Protein AF-A0A928KCN1-F1 (afdb_monomer_lite)

pLDDT: mean 83.0, std 19.07, range [33.69, 97.44]

Secondary structure (DSSP, 8-state):
---SSSSHHHHHHTSS-S------------PPTTEEEEETTEEEEHHHHHHHHHHHHHTT----HHHHHHHHHHHHHHHHHHTTSTTPPPTTHHHHHHHHHHHHHHHTHHHHHHHHHHHT--HHHHHHHHHHHHHHHHHHHHHHHHHHHHHHHHH--PPPHHHHHHHHHHHHHHHHHTSPEEES-HHHHHHHHHHS--TT-------

Radius of gyration: 24.04 Å; chains: 1; bounding box: 65×76×53 Å

Structure (mmCIF, N/CA/C/O backbone):
data_AF-A0A928KCN1-F1
#
_entry.id   AF-A0A928KCN1-F1
#
loop_
_atom_site.group_PDB
_atom_site.id
_atom_site.type_symbol
_atom_site.label_atom_id
_atom_site.label_alt_id
_atom_site.label_comp_id
_atom_site.label_asym_id
_atom_site.label_entity_id
_atom_site.label_seq_id
_atom_site.pdbx_PDB_ins_code
_atom_site.Cartn_x
_atom_site.Cartn_y
_atom_site.Cartn_z
_atom_site.occupancy
_atom_site.B_iso_or_equiv
_atom_site.auth_seq_id
_atom_site.auth_comp_id
_atom_site.auth_asym_id
_atom_site.auth_atom_id
_atom_site.pdbx_PDB_model_num
ATOM 1 N N . MET A 1 1 ? -27.488 -56.535 38.077 1.00 47.25 1 MET A N 1
ATOM 2 C CA . MET A 1 1 ? -27.675 -56.385 36.612 1.00 47.25 1 MET A CA 1
ATOM 3 C C . MET A 1 1 ? -27.413 -54.936 36.174 1.00 47.25 1 MET A C 1
ATOM 5 O O . MET A 1 1 ? -28.320 -54.250 35.734 1.00 47.25 1 MET A O 1
ATOM 9 N N . LYS A 1 2 ? -26.170 -54.446 36.318 1.00 46.31 2 LYS A N 1
ATOM 10 C CA . LYS A 1 2 ? -25.768 -53.040 36.074 1.00 46.31 2 LYS A CA 1
ATOM 11 C C . LYS A 1 2 ? -24.550 -52.944 35.131 1.00 46.31 2 LYS A C 1
ATOM 13 O O . LYS A 1 2 ? -23.561 -52.307 35.461 1.00 46.31 2 LYS A O 1
ATOM 18 N N . LYS A 1 3 ? -24.566 -53.653 33.994 1.00 48.94 3 LYS A N 1
ATOM 19 C CA . LYS A 1 3 ? -23.435 -53.677 33.033 1.00 48.94 3 LYS A CA 1
ATOM 20 C C . LYS A 1 3 ? -23.862 -53.711 31.555 1.00 48.94 3 LYS A C 1
ATOM 22 O O . LYS A 1 3 ? -23.199 -54.341 30.744 1.00 48.94 3 LYS A O 1
ATOM 27 N N . ARG A 1 4 ? -24.983 -53.080 31.183 1.00 50.06 4 ARG A N 1
ATOM 28 C CA . ARG A 1 4 ? -25.442 -53.063 29.774 1.00 50.06 4 ARG A CA 1
ATOM 29 C C . ARG A 1 4 ? -25.838 -51.694 29.208 1.00 50.06 4 ARG A C 1
ATOM 31 O O . ARG A 1 4 ? -26.340 -51.644 28.099 1.00 50.06 4 ARG A O 1
ATOM 38 N N . ILE A 1 5 ? -25.576 -50.595 29.920 1.00 50.94 5 ILE A N 1
ATOM 39 C CA . ILE A 1 5 ? -25.927 -49.235 29.447 1.00 50.94 5 ILE A CA 1
ATOM 40 C C . ILE A 1 5 ? -24.684 -48.430 29.005 1.00 50.94 5 ILE A C 1
ATOM 42 O O . ILE A 1 5 ? -24.805 -47.421 28.326 1.00 50.94 5 ILE A O 1
ATOM 46 N N . ALA A 1 6 ? -23.468 -48.905 29.287 1.00 50.94 6 ALA A N 1
ATOM 47 C CA . ALA A 1 6 ? -22.240 -48.161 28.983 1.00 50.94 6 ALA A CA 1
ATOM 48 C C . ALA A 1 6 ? -21.687 -48.357 27.554 1.00 50.94 6 ALA A C 1
ATOM 50 O O . ALA A 1 6 ? -20.680 -47.744 27.219 1.00 50.94 6 ALA A O 1
ATOM 51 N N . LEU A 1 7 ? -22.305 -49.198 26.713 1.00 46.75 7 LEU A N 1
ATOM 52 C CA . LEU A 1 7 ? -21.775 -49.501 25.372 1.00 46.75 7 LEU A CA 1
ATOM 53 C C . LEU A 1 7 ? -22.474 -48.731 24.237 1.00 46.75 7 LEU A C 1
ATOM 55 O O . LEU A 1 7 ? -21.911 -48.599 23.157 1.00 46.75 7 LEU A O 1
ATOM 59 N N . SER A 1 8 ? -23.664 -48.178 24.478 1.00 47.22 8 SER A N 1
ATOM 60 C CA . SER A 1 8 ? -24.450 -47.462 23.459 1.00 47.22 8 SER A CA 1
ATOM 61 C C . SER A 1 8 ? -24.170 -45.954 23.414 1.00 47.22 8 SER A C 1
ATOM 63 O O . SER A 1 8 ? -24.464 -45.313 22.413 1.00 47.22 8 SER A O 1
ATOM 65 N N . ALA A 1 9 ? -23.570 -45.385 24.466 1.00 48.94 9 ALA A N 1
ATOM 66 C CA . ALA A 1 9 ? -23.171 -43.974 24.503 1.00 48.94 9 ALA A CA 1
ATOM 67 C C . ALA A 1 9 ? -21.793 -43.724 23.859 1.00 48.94 9 ALA A C 1
ATOM 69 O O . ALA A 1 9 ? -21.523 -42.624 23.387 1.00 48.94 9 ALA A O 1
ATOM 70 N N . LEU A 1 10 ? -20.936 -44.751 23.788 1.00 45.78 10 LEU A N 1
ATOM 71 C CA . LEU A 1 10 ? -19.594 -44.630 23.211 1.00 45.78 10 LEU A CA 1
ATOM 72 C C . LEU A 1 10 ? -19.599 -44.707 21.673 1.00 45.78 10 LEU A C 1
ATOM 74 O O . LEU A 1 10 ? -18.716 -44.149 21.032 1.00 45.78 10 LEU A O 1
ATOM 78 N N . LEU A 1 11 ? -20.615 -45.343 21.072 1.00 46.12 11 LEU A N 1
ATOM 79 C CA . LEU A 1 11 ? -20.764 -45.400 19.612 1.00 46.12 11 LEU A CA 1
ATOM 80 C C . LEU A 1 11 ? -21.405 -44.136 19.017 1.00 46.12 11 LEU A C 1
ATOM 82 O O . LEU A 1 11 ? -21.164 -43.832 17.853 1.00 46.12 11 LEU A O 1
ATOM 86 N N . LEU A 1 12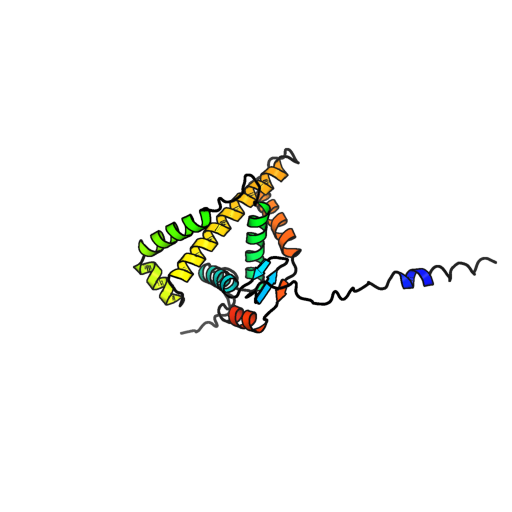 ? -22.182 -43.379 19.802 1.00 45.38 12 LEU A N 1
ATOM 87 C CA . LEU A 1 12 ? -22.781 -42.121 19.337 1.00 45.38 12 LEU A CA 1
ATOM 88 C C . LEU A 1 12 ? -21.759 -40.969 19.307 1.00 45.38 12 LEU A C 1
ATOM 90 O O . LEU A 1 12 ? -21.862 -40.074 18.477 1.00 45.38 12 LEU A O 1
ATOM 94 N N . LEU A 1 13 ? -20.739 -41.021 20.169 1.00 46.16 13 LEU A N 1
ATOM 95 C CA . LEU A 1 13 ? -19.642 -40.044 20.202 1.00 46.16 13 LEU A CA 1
ATOM 96 C C . LEU A 1 13 ? -18.612 -40.243 19.079 1.00 46.16 13 LEU A C 1
ATOM 98 O O . LEU A 1 13 ? -17.940 -39.290 18.700 1.00 46.16 13 LEU A O 1
ATOM 102 N N . LEU A 1 14 ? -18.533 -41.440 18.490 1.00 45.44 14 LEU A N 1
ATOM 103 C CA . LEU A 1 14 ? -17.679 -41.720 17.326 1.00 45.44 14 LEU A CA 1
ATOM 104 C C . LEU A 1 14 ? -18.292 -41.270 15.987 1.00 45.44 14 LEU A C 1
ATOM 106 O O . LEU A 1 14 ? -17.585 -41.226 14.987 1.00 45.44 14 LEU A O 1
ATOM 110 N N . LEU A 1 15 ? -19.573 -40.884 15.971 1.00 46.81 15 LEU A N 1
ATOM 111 C CA . LEU A 1 15 ? -20.265 -40.327 14.798 1.00 46.81 15 LEU A CA 1
ATOM 112 C C . LEU A 1 15 ? -20.356 -38.790 14.804 1.00 46.81 15 LEU A C 1
ATOM 114 O O . LEU A 1 15 ? -20.753 -38.209 13.802 1.00 46.81 15 LEU A O 1
ATOM 118 N N . ILE A 1 16 ? -19.952 -38.133 15.898 1.00 49.91 16 ILE A N 1
ATOM 119 C CA . ILE A 1 16 ? -19.898 -36.659 16.027 1.00 49.91 16 ILE A CA 1
ATOM 120 C C . ILE A 1 16 ? -18.438 -36.151 15.962 1.00 49.91 16 ILE A C 1
ATOM 122 O O . ILE A 1 16 ? -18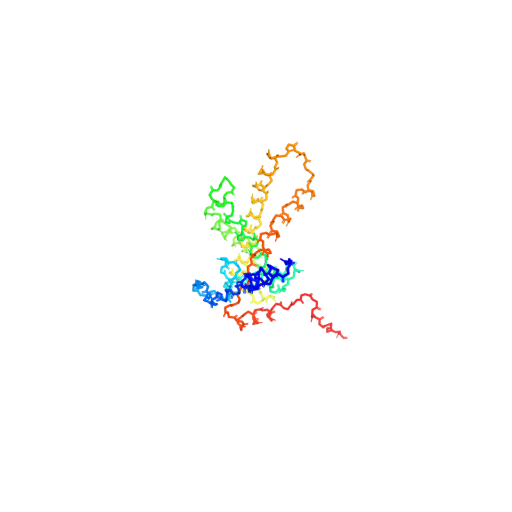.182 -34.953 15.919 1.00 49.91 16 ILE A O 1
ATOM 126 N N . GLY A 1 17 ? -17.467 -37.070 15.915 1.00 42.38 17 GLY A N 1
ATOM 127 C CA . GLY A 1 17 ? -16.029 -36.790 15.916 1.00 42.38 17 GLY A CA 1
ATOM 128 C C . GLY A 1 17 ? -15.311 -37.045 14.591 1.00 42.38 17 GLY A C 1
ATOM 129 O O . GLY A 1 17 ? -14.088 -37.160 14.600 1.00 42.38 17 GLY A O 1
ATOM 130 N N . LEU A 1 18 ? -16.022 -37.148 13.462 1.00 41.72 18 LEU A N 1
ATOM 131 C CA . LEU A 1 18 ? -15.376 -36.832 12.191 1.00 41.72 18 LEU A CA 1
ATOM 132 C C . LEU A 1 18 ? -15.334 -35.305 12.131 1.00 41.72 18 LEU A C 1
ATOM 134 O O . LEU A 1 18 ? -16.411 -34.703 12.101 1.00 41.72 18 LEU A O 1
ATOM 138 N N . PRO A 1 19 ? -14.157 -34.650 12.107 1.00 48.06 19 PRO A N 1
ATOM 139 C CA . PRO A 1 19 ? -14.124 -33.315 11.561 1.00 48.06 19 PRO A CA 1
ATOM 140 C C . PRO A 1 19 ? -14.710 -33.475 10.167 1.00 48.06 19 PRO A C 1
ATOM 142 O O . PRO A 1 19 ? -14.173 -34.191 9.317 1.00 48.06 19 PRO A O 1
ATOM 145 N N . LEU A 1 20 ? -15.874 -32.870 9.981 1.00 40.84 20 LEU A N 1
ATOM 146 C CA . LEU A 1 20 ? -16.353 -32.453 8.692 1.00 40.84 20 LEU A CA 1
ATOM 147 C C . LEU A 1 20 ? -15.260 -31.503 8.186 1.00 40.84 20 LEU A C 1
ATOM 149 O O . LEU A 1 20 ? -15.343 -30.288 8.327 1.00 40.84 20 LEU A O 1
ATOM 153 N N . VAL A 1 21 ? -14.173 -32.084 7.675 1.00 44.34 21 VAL A N 1
ATOM 154 C CA . VAL A 1 21 ? -13.322 -31.482 6.669 1.00 44.34 21 VAL A CA 1
ATOM 155 C C . VAL A 1 21 ? -14.279 -31.365 5.502 1.00 44.34 21 VAL A C 1
ATOM 157 O O . VAL A 1 21 ? -14.373 -32.244 4.646 1.00 44.34 21 VAL A O 1
ATOM 160 N N . ILE A 1 22 ? -15.108 -30.321 5.559 1.00 44.50 22 ILE A N 1
ATOM 161 C CA . ILE A 1 22 ? -15.692 -29.745 4.374 1.00 44.50 22 ILE A CA 1
ATOM 162 C C . ILE A 1 22 ? -14.448 -29.359 3.594 1.00 44.50 22 ILE A C 1
ATOM 164 O O . ILE A 1 22 ? -13.797 -28.355 3.865 1.00 44.50 22 ILE A O 1
ATOM 168 N N . TYR A 1 23 ? -14.054 -30.259 2.704 1.00 40.47 23 TYR A N 1
ATOM 169 C CA . TYR A 1 23 ? -13.244 -29.940 1.558 1.00 40.47 23 TYR A CA 1
ATOM 170 C C . TYR A 1 23 ? -14.142 -28.994 0.764 1.00 40.47 23 TYR A C 1
ATOM 172 O O . TYR A 1 23 ? -14.920 -29.426 -0.085 1.00 40.47 23 TYR A O 1
ATOM 180 N N . ILE A 1 24 ? -14.175 -27.724 1.185 1.00 41.31 24 ILE A N 1
ATOM 181 C CA . ILE A 1 24 ? -14.750 -26.656 0.390 1.00 41.31 24 ILE A CA 1
ATOM 182 C C . ILE A 1 24 ? -13.909 -26.734 -0.869 1.00 41.31 24 ILE A C 1
ATOM 184 O O . ILE A 1 24 ? -12.686 -26.584 -0.824 1.00 41.31 24 ILE A O 1
ATOM 188 N N . SER A 1 25 ? -14.571 -27.172 -1.936 1.00 34.41 25 SER A N 1
ATOM 189 C CA . SER A 1 25 ? -14.070 -27.124 -3.296 1.00 34.41 25 SER A CA 1
ATOM 190 C C . SER A 1 25 ? -13.252 -25.845 -3.430 1.00 34.41 25 SER A C 1
ATOM 192 O O . SER A 1 25 ? -13.758 -24.771 -3.108 1.00 34.41 25 SER A O 1
ATOM 194 N N . ARG A 1 26 ? -11.974 -25.980 -3.802 1.00 41.81 26 ARG A N 1
ATOM 195 C CA . ARG A 1 26 ? -11.071 -24.875 -4.154 1.00 41.81 26 ARG A CA 1
ATOM 196 C C . ARG A 1 26 ? -11.557 -24.220 -5.450 1.00 41.81 26 ARG A C 1
ATOM 198 O O . ARG A 1 26 ? -10.822 -24.142 -6.428 1.00 41.81 26 ARG A O 1
ATOM 205 N N . ASP A 1 27 ? -12.810 -23.806 -5.475 1.00 43.16 27 ASP A N 1
ATOM 206 C CA . ASP A 1 27 ? -13.269 -22.821 -6.421 1.00 43.16 27 ASP A CA 1
ATOM 207 C C . ASP A 1 27 ? -12.672 -21.531 -5.880 1.00 43.16 27 ASP A C 1
ATOM 209 O O . ASP A 1 27 ? -13.123 -20.996 -4.865 1.00 43.16 27 ASP A O 1
ATOM 213 N N . ALA A 1 28 ? -11.538 -21.135 -6.466 1.00 47.72 28 ALA A N 1
ATOM 214 C CA . ALA A 1 28 ? -10.978 -19.819 -6.229 1.00 47.72 28 ALA A CA 1
ATOM 215 C C . ALA A 1 28 ? -12.151 -18.830 -6.333 1.00 47.72 28 ALA A C 1
ATOM 217 O O . ALA A 1 28 ? -12.894 -18.921 -7.317 1.00 47.72 28 ALA A O 1
ATOM 218 N N . PRO A 1 29 ? -12.384 -17.971 -5.321 1.00 54.91 29 PRO A N 1
ATOM 219 C CA . PRO A 1 29 ? -13.407 -16.935 -5.440 1.00 54.91 29 PRO A CA 1
ATOM 220 C C . PRO A 1 29 ? -13.189 -16.251 -6.784 1.00 54.91 29 PRO A C 1
ATOM 222 O O . PRO A 1 29 ? -12.025 -15.999 -7.088 1.00 54.91 29 PRO A O 1
ATOM 225 N N . ASP A 1 30 ? -14.256 -16.061 -7.579 1.00 66.94 30 ASP A N 1
ATOM 226 C CA . ASP A 1 30 ? -14.214 -15.522 -8.948 1.00 66.94 30 ASP A CA 1
ATOM 227 C C . ASP A 1 30 ? -13.167 -14.409 -9.037 1.00 66.94 30 ASP A C 1
ATOM 229 O O . ASP A 1 30 ? -13.418 -13.260 -8.660 1.00 66.94 30 ASP A O 1
ATOM 233 N N . ALA A 1 31 ? -11.951 -14.791 -9.432 1.00 70.25 31 ALA A N 1
ATOM 234 C CA . ALA A 1 31 ? -10.815 -13.922 -9.230 1.00 70.25 31 ALA A CA 1
ATOM 235 C C . ALA A 1 31 ? -10.978 -12.767 -10.213 1.00 70.25 31 ALA A C 1
ATOM 237 O O . ALA A 1 31 ? -11.222 -13.023 -11.399 1.00 70.25 31 ALA A O 1
ATOM 238 N N . PRO A 1 32 ? -10.873 -11.507 -9.758 1.00 81.56 32 PRO A N 1
ATOM 239 C CA . PRO A 1 32 ? -10.959 -10.372 -10.658 1.00 81.56 32 PRO A CA 1
ATOM 240 C C . PRO A 1 32 ? -9.966 -10.537 -11.807 1.00 81.56 32 PRO A C 1
ATOM 242 O O . PRO A 1 32 ? -8.853 -11.031 -11.613 1.00 81.56 32 PRO A O 1
ATOM 245 N N . GLU A 1 33 ? -10.370 -10.136 -13.010 1.00 84.06 33 GLU A N 1
ATOM 246 C CA . GLU A 1 33 ? -9.529 -10.250 -14.200 1.00 84.06 33 GLU A CA 1
ATOM 247 C C . GLU A 1 33 ? -8.143 -9.624 -13.951 1.00 84.06 33 GLU A C 1
ATOM 249 O O . GLU A 1 33 ? -8.034 -8.485 -13.495 1.00 84.06 33 GLU A O 1
ATOM 254 N N . GLY A 1 34 ? -7.080 -10.389 -14.220 1.00 88.00 34 GLY A N 1
ATOM 255 C CA . GLY A 1 34 ? -5.691 -9.962 -14.009 1.00 88.00 34 GLY A CA 1
ATOM 256 C C . GLY A 1 34 ? -5.135 -10.157 -12.590 1.00 88.00 34 GLY A C 1
ATOM 257 O O . GLY A 1 34 ? -3.978 -9.807 -12.348 1.00 88.00 34 GLY A O 1
ATOM 258 N N . ALA A 1 35 ? -5.906 -10.716 -11.651 1.00 93.81 35 ALA A N 1
ATOM 259 C CA . ALA A 1 35 ? -5.382 -11.125 -10.349 1.00 93.81 35 ALA A CA 1
ATOM 260 C C . ALA A 1 35 ? -4.501 -12.382 -10.480 1.00 93.81 35 ALA A C 1
ATOM 262 O O . ALA A 1 35 ? -4.920 -13.396 -11.034 1.00 93.81 35 ALA A O 1
ATOM 263 N N . ILE A 1 36 ? -3.290 -12.319 -9.925 1.00 95.75 36 ILE A N 1
ATOM 264 C CA . ILE A 1 36 ? -2.345 -13.447 -9.845 1.00 95.75 36 ILE A CA 1
ATOM 265 C C . ILE A 1 36 ? -2.308 -14.076 -8.444 1.00 95.75 36 ILE A C 1
ATOM 267 O O . ILE A 1 36 ? -1.784 -15.175 -8.259 1.00 95.75 36 ILE A O 1
ATOM 271 N N . ALA A 1 37 ? -2.894 -13.405 -7.451 1.00 96.25 37 ALA A N 1
ATOM 272 C CA . ALA A 1 37 ? -3.171 -13.945 -6.126 1.00 96.25 37 ALA A CA 1
ATOM 273 C C . ALA A 1 37 ? -4.323 -13.186 -5.446 1.00 96.25 37 ALA A C 1
ATOM 275 O O . ALA A 1 37 ? -4.733 -12.117 -5.897 1.00 96.25 37 ALA A O 1
ATOM 276 N N . MET A 1 38 ? -4.794 -13.718 -4.322 1.00 96.31 38 MET A N 1
ATOM 277 C CA . MET A 1 38 ? -5.730 -13.070 -3.401 1.00 96.31 38 MET A CA 1
ATOM 278 C C . MET A 1 38 ? -5.166 -13.108 -1.978 1.00 96.31 38 MET A C 1
ATOM 280 O O . MET A 1 38 ? -4.486 -14.066 -1.601 1.00 96.31 38 MET A O 1
ATOM 284 N N . ILE A 1 39 ? -5.476 -12.098 -1.166 1.00 96.25 39 ILE A N 1
ATOM 285 C CA . ILE A 1 39 ? -5.369 -12.177 0.296 1.00 96.25 39 ILE A CA 1
ATOM 286 C C . ILE A 1 39 ? -6.700 -11.761 0.925 1.00 96.25 39 ILE A C 1
ATOM 288 O O . ILE A 1 39 ? -7.070 -10.590 0.892 1.00 96.25 39 ILE A O 1
ATOM 292 N N . GLY A 1 40 ? -7.439 -12.732 1.469 1.00 94.31 40 GLY A N 1
ATOM 293 C CA . GLY A 1 40 ? -8.859 -12.547 1.769 1.00 94.31 40 GLY A CA 1
ATOM 294 C C . GLY A 1 40 ? -9.622 -12.136 0.508 1.00 94.31 40 GLY A C 1
ATOM 295 O O . GLY A 1 40 ? -9.485 -12.776 -0.533 1.00 94.31 40 GLY A O 1
ATOM 296 N N . ASP A 1 41 ? -10.348 -11.023 0.590 1.00 93.44 41 ASP A N 1
ATOM 297 C CA . ASP A 1 41 ? -11.111 -10.457 -0.529 1.00 93.44 41 ASP A CA 1
ATOM 298 C C . ASP A 1 41 ? -10.293 -9.480 -1.396 1.00 93.44 41 ASP A C 1
ATOM 300 O O . ASP A 1 41 ? -10.818 -8.897 -2.346 1.00 93.44 41 ASP A O 1
ATOM 304 N N . TYR A 1 42 ? -9.000 -9.291 -1.105 1.00 95.19 42 TYR A N 1
ATOM 305 C CA . TYR A 1 42 ? -8.171 -8.309 -1.802 1.00 95.19 42 TYR A CA 1
ATOM 306 C C . TYR A 1 42 ? -7.382 -8.932 -2.966 1.00 95.19 42 TYR A C 1
ATOM 308 O O . TYR A 1 42 ? -6.474 -9.740 -2.723 1.00 95.19 42 TYR A O 1
ATOM 316 N N . PRO 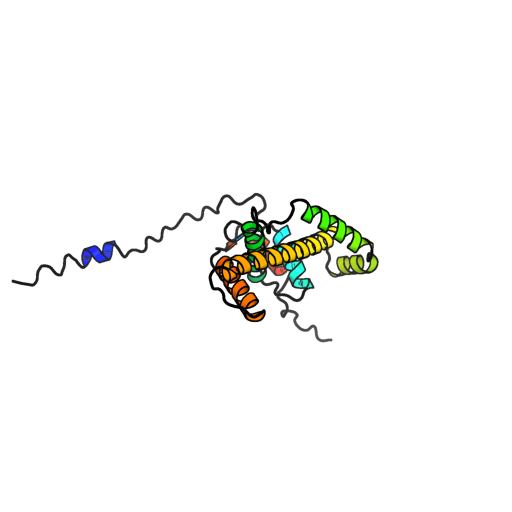A 1 43 ? -7.671 -8.546 -4.225 1.00 95.06 43 PRO A N 1
ATOM 317 C CA . PRO A 1 43 ? -6.956 -9.049 -5.389 1.00 95.06 43 PRO A CA 1
ATOM 318 C C . PRO A 1 43 ? -5.568 -8.433 -5.530 1.00 95.06 43 PRO A C 1
ATOM 320 O O . PRO A 1 43 ? -5.369 -7.225 -5.405 1.00 95.06 43 PRO A O 1
ATOM 323 N N . LEU A 1 44 ? -4.602 -9.279 -5.869 1.00 95.62 44 LEU A N 1
ATOM 324 C CA . LEU A 1 44 ? -3.216 -8.907 -6.111 1.00 95.62 44 LEU A CA 1
ATOM 325 C C . LEU A 1 44 ? -2.905 -9.098 -7.593 1.00 95.62 44 LEU A C 1
ATOM 327 O O . LEU A 1 44 ? -2.832 -10.226 -8.080 1.00 95.62 44 LEU A O 1
ATOM 331 N N . THR A 1 45 ? -2.711 -7.992 -8.305 1.00 95.00 45 THR A N 1
ATOM 332 C CA . THR A 1 45 ? -2.211 -8.003 -9.686 1.00 95.00 45 THR A CA 1
ATOM 333 C C . THR A 1 45 ? -0.685 -8.017 -9.710 1.00 95.00 45 THR A C 1
ATOM 335 O O . THR A 1 45 ? -0.035 -7.654 -8.722 1.00 95.00 45 THR A O 1
ATOM 338 N N . GLU A 1 46 ? -0.106 -8.383 -10.855 1.00 93.25 46 GLU A N 1
ATOM 339 C CA . GLU A 1 46 ? 1.342 -8.293 -11.074 1.00 93.25 46 GLU A CA 1
ATOM 340 C C . GLU A 1 46 ? 1.858 -6.866 -10.833 1.00 93.25 46 GLU A C 1
ATOM 342 O O . GLU A 1 46 ? 2.801 -6.676 -10.070 1.00 93.25 46 GLU A O 1
ATOM 347 N N . GLU A 1 47 ? 1.174 -5.855 -11.384 1.00 90.62 47 GLU A N 1
ATOM 348 C CA . GLU A 1 47 ? 1.510 -4.435 -11.196 1.00 90.62 47 GLU A CA 1
ATOM 349 C C . GLU A 1 47 ? 1.512 -4.037 -9.713 1.00 90.62 47 GLU A C 1
ATOM 351 O O . GLU A 1 47 ? 2.453 -3.405 -9.234 1.00 90.62 47 GLU A O 1
ATOM 356 N N . THR A 1 48 ? 0.489 -4.457 -8.961 1.00 92.12 48 THR A N 1
ATOM 357 C CA . THR A 1 48 ? 0.372 -4.135 -7.532 1.00 92.12 48 THR A CA 1
ATOM 358 C C . THR A 1 48 ? 1.517 -4.753 -6.739 1.00 92.12 48 THR A C 1
ATOM 360 O O . THR A 1 48 ? 2.155 -4.076 -5.934 1.00 92.12 48 THR A O 1
ATOM 363 N N . LEU A 1 49 ? 1.802 -6.039 -6.949 1.00 93.62 49 LEU A N 1
ATOM 364 C CA . LEU A 1 49 ? 2.887 -6.711 -6.238 1.00 93.62 49 LEU A CA 1
ATOM 365 C C . LEU A 1 49 ? 4.251 -6.137 -6.622 1.00 93.62 49 LEU A C 1
ATOM 367 O O . LEU A 1 49 ? 5.081 -5.926 -5.737 1.00 93.62 49 LEU A O 1
ATOM 371 N N . ASN A 1 50 ? 4.454 -5.821 -7.899 1.00 91.38 50 ASN A N 1
ATOM 372 C CA . ASN A 1 50 ? 5.666 -5.186 -8.394 1.00 91.38 50 ASN A CA 1
ATOM 373 C C . ASN A 1 50 ? 5.908 -3.820 -7.733 1.00 91.38 50 ASN A C 1
ATOM 375 O O . ASN A 1 50 ? 6.994 -3.579 -7.213 1.00 91.38 50 ASN A O 1
ATOM 379 N N . ASP A 1 51 ? 4.890 -2.958 -7.654 1.00 90.62 51 ASP A N 1
ATOM 380 C CA . ASP A 1 51 ? 4.997 -1.644 -7.006 1.00 90.62 51 ASP A CA 1
ATOM 381 C C . ASP A 1 51 ? 5.402 -1.760 -5.527 1.00 90.62 51 ASP A C 1
ATOM 383 O O . ASP A 1 51 ? 6.243 -1.001 -5.025 1.00 90.62 51 ASP A O 1
ATOM 387 N N . TYR A 1 52 ? 4.824 -2.724 -4.808 1.00 93.12 52 TYR A N 1
ATOM 388 C CA . TYR A 1 52 ? 5.141 -2.938 -3.399 1.00 93.12 52 TYR A CA 1
ATOM 389 C C . TYR A 1 52 ? 6.521 -3.563 -3.189 1.00 93.12 52 TYR A C 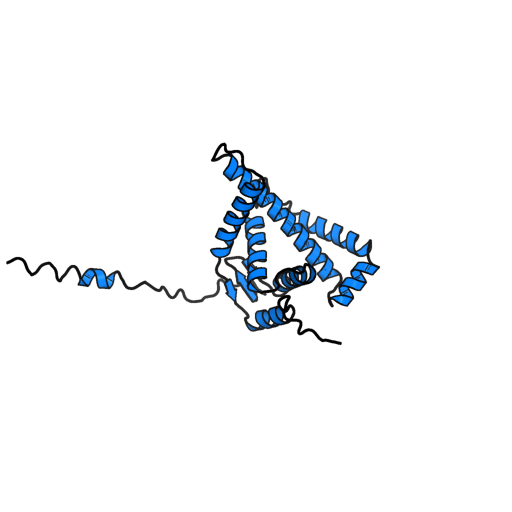1
ATOM 391 O O . TYR A 1 52 ? 7.234 -3.146 -2.273 1.00 93.12 52 TYR A O 1
ATOM 399 N N . LEU A 1 53 ? 6.905 -4.538 -4.016 1.00 92.69 53 LEU A N 1
ATOM 400 C CA . LEU A 1 53 ? 8.233 -5.152 -3.990 1.00 92.69 53 LEU A CA 1
ATOM 401 C C . LEU A 1 53 ? 9.314 -4.119 -4.312 1.00 92.69 53 LEU A C 1
ATOM 403 O O . LEU A 1 53 ? 10.289 -4.009 -3.571 1.00 92.69 53 LEU A O 1
ATOM 407 N N . PHE A 1 54 ? 9.096 -3.297 -5.337 1.00 90.44 54 PHE A N 1
ATOM 408 C CA . PHE A 1 54 ? 9.967 -2.183 -5.694 1.00 90.44 54 PHE A CA 1
ATOM 409 C C . PHE A 1 54 ? 10.122 -1.186 -4.544 1.00 90.44 54 PHE A C 1
ATOM 411 O O . PHE A 1 54 ? 11.240 -0.864 -4.138 1.00 90.44 54 PHE A O 1
ATOM 418 N N . THR A 1 55 ? 9.006 -0.740 -3.960 1.00 91.38 55 THR A N 1
ATOM 419 C CA . THR A 1 55 ? 9.027 0.204 -2.834 1.00 91.38 55 THR A CA 1
ATOM 420 C C . THR A 1 55 ? 9.761 -0.386 -1.631 1.00 91.38 55 THR A C 1
ATOM 422 O O . THR A 1 55 ? 10.541 0.313 -0.977 1.00 91.38 55 THR A O 1
ATOM 425 N N . ALA A 1 56 ? 9.540 -1.671 -1.334 1.00 92.00 56 ALA A N 1
ATOM 426 C CA . ALA A 1 56 ? 10.229 -2.369 -0.257 1.00 92.00 56 ALA A CA 1
ATOM 427 C C . ALA A 1 56 ? 11.736 -2.469 -0.528 1.00 92.00 56 ALA A C 1
ATOM 429 O O . ALA A 1 56 ? 12.530 -2.143 0.354 1.00 92.00 56 ALA A O 1
ATOM 430 N N . HIS A 1 57 ? 12.121 -2.830 -1.753 1.00 90.75 57 HIS A N 1
ATOM 431 C CA . HIS A 1 57 ? 13.509 -2.947 -2.187 1.00 90.75 57 HIS A CA 1
ATOM 432 C C . HIS A 1 57 ? 14.268 -1.622 -2.043 1.00 90.75 57 HIS A C 1
ATOM 434 O O . HIS A 1 57 ? 15.294 -1.564 -1.368 1.00 90.75 57 HIS A O 1
ATOM 440 N N . VAL A 1 58 ? 13.717 -0.536 -2.593 1.00 88.12 58 VAL A N 1
ATOM 441 C CA . VAL A 1 58 ? 14.305 0.813 -2.520 1.00 88.12 58 VAL A CA 1
ATOM 442 C C . VAL A 1 58 ? 14.411 1.315 -1.079 1.00 88.12 58 VAL A C 1
ATOM 444 O O . VAL A 1 58 ? 15.367 2.003 -0.727 1.00 88.12 58 VAL A O 1
ATOM 447 N N . SER A 1 59 ? 13.441 0.967 -0.232 1.00 86.88 59 SER A N 1
ATOM 448 C CA . SER A 1 59 ? 13.400 1.403 1.169 1.00 86.88 59 SER A CA 1
ATOM 449 C C . SER A 1 59 ? 14.236 0.523 2.107 1.00 86.88 59 SER A C 1
ATOM 451 O O . SER A 1 59 ? 14.210 0.738 3.319 1.00 86.88 59 SER A O 1
ATOM 453 N N . GLY A 1 60 ? 14.930 -0.500 1.589 1.00 87.12 60 GLY A N 1
ATOM 454 C CA . GLY A 1 60 ? 15.676 -1.470 2.397 1.00 87.12 60 GLY A CA 1
ATOM 455 C C . GLY A 1 60 ? 14.793 -2.328 3.313 1.00 87.12 60 GLY A C 1
ATOM 456 O O . GLY A 1 60 ? 15.267 -2.857 4.317 1.00 87.12 60 GLY A O 1
ATOM 457 N N . GLN A 1 61 ? 13.503 -2.447 2.999 1.00 89.75 61 GLN A N 1
ATOM 458 C CA . GLN A 1 61 ? 12.543 -3.279 3.721 1.00 89.75 61 GLN A CA 1
ATOM 459 C C . GLN A 1 61 ? 12.557 -4.716 3.181 1.00 89.75 61 GLN A C 1
ATOM 461 O O . GLN A 1 61 ? 13.170 -5.007 2.154 1.00 89.75 61 GLN A O 1
ATOM 466 N N . SER A 1 62 ? 11.885 -5.633 3.885 1.00 90.62 62 SER A N 1
ATOM 467 C CA . SER A 1 62 ? 11.769 -7.020 3.428 1.00 90.62 62 SER A CA 1
ATOM 468 C C . SER A 1 62 ? 11.051 -7.090 2.081 1.00 90.62 62 SER A C 1
ATOM 470 O O . SER A 1 62 ? 9.932 -6.596 1.947 1.00 90.62 62 SER A O 1
ATOM 472 N N . THR A 1 63 ? 11.683 -7.741 1.106 1.00 91.50 63 THR A N 1
ATOM 473 C CA . THR A 1 63 ? 11.092 -8.067 -0.201 1.00 91.50 63 THR A CA 1
ATOM 474 C C . THR A 1 63 ? 10.554 -9.497 -0.252 1.00 91.50 63 THR A C 1
ATOM 476 O O . THR A 1 63 ? 10.173 -9.984 -1.312 1.00 91.50 63 THR A O 1
ATOM 479 N N . LYS A 1 64 ? 10.495 -10.206 0.887 1.00 93.94 64 LYS A N 1
ATOM 480 C CA . LYS A 1 64 ? 9.823 -11.509 0.934 1.00 93.94 64 LYS A CA 1
ATOM 481 C C . LYS A 1 64 ? 8.366 -11.318 0.531 1.00 93.94 64 LYS A C 1
ATOM 483 O O . LYS A 1 64 ? 7.664 -10.509 1.135 1.00 93.94 64 LYS A O 1
ATOM 488 N N . LEU A 1 65 ? 7.909 -12.112 -0.437 1.00 92.31 65 LEU A N 1
ATOM 489 C CA . LEU A 1 65 ? 6.567 -11.996 -1.011 1.00 92.31 65 LEU A CA 1
ATOM 490 C C . LEU A 1 65 ? 5.475 -11.916 0.063 1.00 92.31 65 LEU A C 1
ATOM 492 O O . LEU A 1 65 ? 4.640 -11.023 0.021 1.00 92.31 65 LEU A O 1
ATOM 496 N N . MET A 1 66 ? 5.521 -12.795 1.068 1.00 94.31 66 MET A N 1
ATOM 497 C CA . MET A 1 66 ? 4.517 -12.807 2.134 1.00 94.31 66 MET A CA 1
ATOM 498 C C . MET A 1 66 ? 4.532 -11.534 2.996 1.00 94.31 66 MET A C 1
ATOM 500 O O . MET A 1 66 ? 3.474 -11.057 3.395 1.00 94.31 66 MET A O 1
ATOM 504 N N . ASP A 1 67 ? 5.701 -10.943 3.254 1.00 95.12 67 ASP A N 1
ATOM 505 C CA . ASP A 1 67 ? 5.792 -9.688 4.013 1.00 95.12 67 ASP A CA 1
ATOM 506 C C . ASP A 1 67 ? 5.177 -8.530 3.211 1.00 95.12 67 ASP A C 1
ATOM 508 O O . ASP A 1 67 ? 4.458 -7.690 3.756 1.00 95.12 67 ASP A O 1
ATOM 512 N N . VAL A 1 68 ? 5.405 -8.522 1.894 1.00 95.00 68 VAL A N 1
ATOM 513 C CA . VAL A 1 68 ? 4.816 -7.555 0.960 1.00 95.00 68 VAL A CA 1
ATOM 514 C C . VAL A 1 68 ? 3.300 -7.722 0.851 1.00 95.00 68 VAL A C 1
ATOM 516 O O . VAL A 1 68 ? 2.570 -6.738 0.972 1.00 95.00 68 VAL A O 1
ATOM 519 N N . VAL A 1 69 ? 2.817 -8.953 0.692 1.00 96.25 69 VAL A N 1
ATOM 520 C CA . VAL A 1 69 ? 1.387 -9.284 0.631 1.00 96.25 69 VAL A CA 1
ATOM 521 C C . VAL A 1 69 ? 0.675 -8.849 1.914 1.00 96.25 69 VAL A C 1
ATOM 523 O O . VAL A 1 69 ? -0.346 -8.164 1.856 1.00 96.25 69 VAL A O 1
ATOM 526 N N . LYS A 1 70 ? 1.243 -9.161 3.087 1.00 96.00 70 LYS A N 1
ATOM 527 C CA . LYS A 1 70 ? 0.699 -8.709 4.376 1.00 96.00 70 LYS A CA 1
ATOM 528 C C . LYS A 1 70 ? 0.676 -7.189 4.478 1.00 96.00 70 LYS A C 1
ATOM 530 O O . LYS A 1 70 ? -0.298 -6.623 4.964 1.00 96.00 70 LYS A O 1
ATOM 535 N N . ARG A 1 71 ? 1.721 -6.504 4.006 1.00 95.44 71 ARG A N 1
ATOM 536 C CA . ARG A 1 71 ? 1.759 -5.037 3.984 1.00 95.44 71 ARG A CA 1
ATOM 537 C C . ARG A 1 71 ? 0.668 -4.451 3.091 1.00 95.44 71 ARG A C 1
ATOM 539 O O . ARG A 1 71 ? 0.028 -3.488 3.499 1.00 95.44 71 ARG A O 1
ATOM 546 N N . TYR A 1 72 ? 0.450 -5.017 1.909 1.00 96.12 72 TYR A N 1
ATOM 547 C CA . TYR A 1 72 ? -0.656 -4.630 1.039 1.00 96.12 72 TYR A CA 1
ATOM 548 C C . TYR A 1 72 ? -2.005 -4.801 1.750 1.00 96.12 72 TYR A C 1
ATOM 550 O O . TYR A 1 72 ? -2.768 -3.840 1.831 1.00 96.12 72 TYR A O 1
ATOM 558 N N . ALA A 1 73 ? -2.252 -5.962 2.367 1.00 97.12 73 ALA A N 1
ATOM 559 C CA . ALA A 1 73 ? -3.489 -6.221 3.102 1.00 97.12 73 ALA A CA 1
ATOM 560 C C . ALA A 1 73 ? -3.725 -5.219 4.243 1.00 97.12 73 ALA A C 1
ATOM 562 O O . ALA A 1 73 ? -4.839 -4.730 4.403 1.00 97.12 73 ALA A O 1
ATOM 563 N N . ARG A 1 74 ? -2.675 -4.836 4.989 1.00 97.25 74 ARG A N 1
ATOM 564 C CA . ARG A 1 74 ? -2.765 -3.793 6.033 1.00 97.25 74 ARG A CA 1
ATOM 565 C C . ARG A 1 74 ? -3.345 -2.489 5.491 1.00 97.25 74 ARG A C 1
ATOM 567 O O . ARG A 1 74 ? -4.161 -1.865 6.160 1.00 97.25 74 ARG A O 1
ATOM 574 N N . PHE A 1 75 ? -2.914 -2.072 4.303 1.00 96.31 75 PHE A N 1
ATOM 575 C CA . PHE A 1 75 ? -3.394 -0.834 3.699 1.00 96.31 75 PHE A CA 1
ATOM 576 C C . PHE A 1 75 ? -4.804 -0.958 3.127 1.00 96.31 75 PHE A C 1
ATOM 578 O O . PHE A 1 75 ? -5.544 0.018 3.205 1.00 96.31 75 PHE A O 1
ATOM 585 N N . GLN A 1 76 ? -5.180 -2.127 2.598 1.00 96.44 76 GLN A N 1
ATOM 586 C CA . GLN A 1 76 ? -6.548 -2.364 2.129 1.00 96.44 76 GLN A CA 1
ATOM 587 C C . GLN A 1 76 ? -7.546 -2.367 3.284 1.00 96.44 76 GLN A C 1
ATOM 589 O O . GLN A 1 76 ? -8.504 -1.605 3.235 1.00 96.44 76 GLN A O 1
ATOM 594 N N . ILE A 1 77 ? -7.253 -3.093 4.370 1.00 97.06 77 ILE A N 1
ATOM 595 C CA . ILE A 1 77 ? -8.071 -3.074 5.594 1.00 97.06 77 ILE A CA 1
ATOM 596 C C . ILE A 1 77 ? -8.224 -1.638 6.098 1.00 97.06 77 ILE A C 1
ATOM 598 O O . ILE A 1 77 ? -9.330 -1.184 6.361 1.00 97.06 77 ILE A O 1
ATOM 602 N N . ALA A 1 78 ? -7.118 -0.894 6.193 1.00 97.00 78 ALA A N 1
ATOM 603 C CA . ALA A 1 78 ? -7.166 0.487 6.658 1.00 97.00 78 ALA A CA 1
ATOM 604 C C . ALA A 1 78 ? -8.006 1.395 5.751 1.00 97.00 78 ALA A C 1
ATOM 606 O O . ALA A 1 78 ? -8.669 2.292 6.256 1.00 97.00 78 ALA A O 1
ATOM 607 N N . ALA A 1 79 ? -7.957 1.201 4.430 1.00 95.88 79 ALA A N 1
ATOM 608 C CA . ALA A 1 79 ? -8.740 1.982 3.478 1.00 95.88 79 ALA A CA 1
ATOM 609 C C . ALA A 1 79 ? -10.237 1.638 3.536 1.00 95.88 79 ALA A C 1
ATOM 611 O O . ALA A 1 79 ? -11.061 2.548 3.503 1.00 95.88 79 ALA A O 1
ATOM 612 N N . GLU A 1 80 ? -10.569 0.353 3.646 1.00 96.25 80 GLU A N 1
ATOM 613 C CA . GLU A 1 80 ? -11.941 -0.151 3.720 1.00 96.25 80 GLU A CA 1
ATOM 614 C C . GLU A 1 80 ? -12.612 0.230 5.044 1.00 96.25 80 GLU A C 1
ATOM 616 O O . GLU A 1 80 ? -13.728 0.737 5.048 1.00 96.25 80 GLU A O 1
ATOM 621 N N . GLU A 1 81 ? -11.925 0.073 6.178 1.00 96.19 81 GLU A N 1
ATOM 622 C CA . GLU A 1 81 ? -12.524 0.354 7.488 1.00 96.19 81 GLU A CA 1
ATOM 623 C C . GLU A 1 81 ? -12.748 1.856 7.729 1.00 96.19 81 GLU A C 1
ATOM 625 O O . GLU A 1 81 ? -13.683 2.226 8.437 1.00 96.19 81 GLU A O 1
ATOM 630 N N . ILE A 1 82 ? -11.948 2.743 7.116 1.00 96.81 82 ILE A N 1
ATOM 631 C CA . ILE A 1 82 ? -12.228 4.190 7.159 1.00 96.81 82 ILE A CA 1
ATOM 632 C C . ILE A 1 82 ? -13.278 4.622 6.133 1.00 96.81 82 ILE A C 1
ATOM 634 O O . ILE A 1 82 ? -13.759 5.757 6.213 1.00 96.81 82 ILE A O 1
ATOM 638 N N . GLU A 1 83 ? -13.624 3.785 5.157 1.00 95.31 83 GLU A N 1
ATOM 639 C CA . GLU A 1 83 ? -14.612 4.127 4.140 1.00 95.31 83 GLU A CA 1
ATOM 640 C C . GLU A 1 83 ? -15.995 4.348 4.772 1.00 95.31 83 GLU A C 1
ATOM 642 O O . GLU A 1 83 ? -16.412 3.663 5.701 1.00 95.31 83 GLU A O 1
ATOM 647 N N . GLY A 1 84 ? -16.714 5.377 4.316 1.00 90.81 84 GLY A N 1
ATOM 648 C CA . GLY A 1 84 ? -18.029 5.727 4.870 1.00 90.81 84 GLY A CA 1
ATOM 649 C C . GLY A 1 84 ? -18.002 6.348 6.275 1.00 90.81 84 GLY A C 1
ATOM 650 O O . GLY A 1 84 ? -19.054 6.740 6.782 1.00 90.81 84 GLY A O 1
ATOM 651 N N . THR A 1 85 ? -16.825 6.502 6.888 1.00 93.75 85 THR A N 1
ATOM 652 C CA . THR A 1 85 ? -16.648 7.174 8.183 1.00 93.75 85 THR A CA 1
ATOM 653 C C . THR A 1 85 ? -16.268 8.649 8.013 1.00 93.75 85 THR A C 1
ATOM 655 O O . THR A 1 85 ? -15.978 9.131 6.915 1.00 93.75 85 THR A O 1
ATOM 658 N N . THR A 1 86 ? -16.194 9.392 9.120 1.00 92.88 86 THR A N 1
ATOM 659 C CA . THR A 1 86 ? -15.634 10.757 9.138 1.00 92.88 86 THR A CA 1
ATOM 660 C C . THR A 1 86 ? -14.142 10.802 8.799 1.00 92.88 86 THR A C 1
ATOM 662 O O . THR A 1 86 ? -13.623 11.865 8.455 1.00 92.88 86 THR A O 1
ATOM 665 N N . HIS A 1 87 ? -13.452 9.662 8.878 1.00 95.75 87 HIS A N 1
ATOM 666 C CA . HIS A 1 87 ? -12.028 9.528 8.581 1.00 95.75 87 HIS A CA 1
ATOM 667 C C . HIS A 1 87 ? -11.751 9.196 7.116 1.00 95.75 87 HIS A C 1
ATOM 669 O O . HIS A 1 87 ? -10.588 9.251 6.712 1.00 95.75 87 HIS A O 1
ATOM 675 N N . ALA A 1 88 ? -12.791 8.932 6.318 1.00 94.75 88 ALA A N 1
ATOM 676 C CA . ALA A 1 88 ? -12.684 8.569 4.913 1.00 94.75 88 ALA A CA 1
ATOM 677 C C . ALA A 1 88 ? -11.811 9.543 4.108 1.00 94.75 88 ALA A C 1
ATOM 679 O O . ALA A 1 88 ? -11.831 10.770 4.280 1.00 94.75 88 ALA A O 1
ATOM 680 N N . MET A 1 89 ? -11.047 8.978 3.179 1.00 93.31 89 MET A N 1
ATOM 681 C CA . MET A 1 89 ? -10.271 9.751 2.222 1.00 93.31 89 MET A CA 1
ATOM 682 C C . MET A 1 89 ? -11.180 10.383 1.160 1.00 93.31 89 MET A C 1
ATOM 684 O O . MET A 1 89 ? -12.002 9.680 0.572 1.00 93.31 89 MET A O 1
ATOM 688 N N . PRO A 1 90 ? -11.016 11.681 0.825 1.00 92.25 90 PRO A N 1
ATOM 689 C CA . PRO A 1 90 ? -11.711 12.249 -0.322 1.00 92.25 90 PRO A CA 1
ATOM 690 C C . PRO A 1 90 ? -11.370 11.495 -1.609 1.00 92.25 90 PRO A C 1
ATOM 692 O O . PRO A 1 90 ? -10.194 11.257 -1.890 1.00 92.25 90 PRO A O 1
ATOM 695 N N . ALA A 1 91 ? -12.380 11.204 -2.433 1.00 89.56 91 ALA A N 1
ATOM 696 C CA . ALA A 1 91 ? -12.202 10.485 -3.699 1.00 89.56 91 ALA A CA 1
ATOM 697 C C . ALA A 1 91 ? -11.176 11.155 -4.639 1.00 89.56 91 ALA A C 1
ATOM 699 O O . ALA A 1 91 ? -10.458 10.484 -5.375 1.00 89.56 91 ALA A O 1
ATOM 700 N N . SER A 1 92 ? -11.051 12.485 -4.575 1.00 93.50 92 SER A N 1
ATOM 701 C CA . SER A 1 92 ? -10.086 13.260 -5.363 1.00 93.50 92 SER A CA 1
ATOM 702 C C . SER A 1 92 ? -8.651 13.235 -4.823 1.00 93.50 92 SER A C 1
ATOM 704 O O . SER A 1 92 ? -7.756 13.779 -5.472 1.00 93.50 92 SER A O 1
ATOM 706 N N . GLN A 1 93 ? -8.387 12.632 -3.656 1.00 93.88 93 GLN A N 1
ATOM 707 C CA . GLN A 1 93 ? -7.047 12.667 -3.069 1.00 93.88 93 GLN A CA 1
ATOM 708 C C . GLN A 1 93 ? -6.024 11.956 -3.955 1.00 93.88 93 GLN A C 1
ATOM 710 O O . GLN A 1 93 ? -4.919 12.470 -4.117 1.00 93.88 93 GLN A O 1
ATOM 715 N N . LYS A 1 94 ? -6.367 10.794 -4.525 1.00 91.69 94 LYS A N 1
ATOM 716 C CA . LYS A 1 94 ? -5.437 10.044 -5.380 1.00 91.69 94 LYS A CA 1
ATOM 717 C C . LYS A 1 94 ? -4.992 10.895 -6.569 1.00 91.69 94 LYS A C 1
ATOM 719 O O . LYS A 1 94 ? -3.797 11.067 -6.768 1.00 91.69 94 LYS A O 1
ATOM 724 N N . GLU A 1 95 ? -5.943 11.503 -7.275 1.00 95.06 95 GLU A N 1
ATOM 725 C CA . GLU A 1 95 ? -5.685 12.414 -8.400 1.00 95.06 95 GLU A CA 1
ATOM 726 C C . GLU A 1 95 ? -4.771 13.581 -7.990 1.00 95.06 95 GLU A C 1
ATOM 728 O O . GLU A 1 95 ? -3.803 13.914 -8.675 1.00 95.06 95 GLU A O 1
ATOM 733 N N . LYS A 1 96 ? -5.041 14.179 -6.821 1.00 96.69 96 LYS A N 1
ATOM 734 C CA . LYS A 1 96 ? -4.217 15.256 -6.268 1.00 96.69 96 LYS A CA 1
ATOM 735 C C . LYS A 1 96 ? -2.781 14.796 -6.005 1.00 96.69 96 LYS A C 1
ATOM 737 O O . LYS A 1 96 ? -1.853 15.509 -6.372 1.00 96.69 96 LYS A O 1
ATOM 742 N N . LEU A 1 97 ? -2.594 13.622 -5.399 1.00 96.62 97 LEU A N 1
ATOM 743 C CA . LEU A 1 97 ? -1.264 13.071 -5.130 1.00 96.62 97 LEU A CA 1
ATOM 744 C C . LEU A 1 97 ? -0.513 12.732 -6.420 1.00 96.62 97 LEU A C 1
ATOM 746 O O . LEU A 1 97 ? 0.661 13.058 -6.507 1.00 96.62 97 LEU A O 1
ATOM 750 N N . ILE A 1 98 ? -1.182 12.172 -7.434 1.00 95.81 98 ILE A N 1
ATOM 751 C CA . ILE A 1 98 ? -0.568 11.923 -8.751 1.00 95.81 98 ILE A CA 1
ATOM 752 C C . ILE A 1 98 ? -0.023 13.229 -9.331 1.00 95.81 98 ILE A C 1
ATOM 754 O O . ILE A 1 98 ? 1.112 13.279 -9.803 1.00 95.81 98 ILE A O 1
ATOM 758 N N . LYS A 1 99 ? -0.823 14.301 -9.290 1.00 97.06 99 LYS A N 1
ATOM 759 C CA . LYS A 1 99 ? -0.396 15.612 -9.782 1.00 97.06 99 LYS A CA 1
ATOM 760 C C . LYS A 1 99 ? 0.806 16.146 -8.997 1.00 97.06 99 LYS A C 1
ATOM 762 O O . LYS A 1 99 ? 1.773 16.582 -9.613 1.00 97.06 99 LYS A O 1
ATOM 767 N N . GLU A 1 100 ? 0.758 16.087 -7.667 1.00 97.25 100 GLU A N 1
ATOM 768 C CA . GLU A 1 100 ? 1.862 16.520 -6.801 1.00 97.25 100 GLU A CA 1
ATOM 769 C C . GLU A 1 100 ? 3.145 15.716 -7.053 1.00 97.25 100 GLU A C 1
ATOM 771 O O . GLU A 1 100 ? 4.216 16.304 -7.174 1.00 97.25 100 GLU A O 1
ATOM 776 N N . GLU A 1 101 ? 3.057 14.389 -7.168 1.00 96.38 101 GLU A N 1
ATOM 777 C CA . GLU A 1 101 ? 4.222 13.534 -7.416 1.00 96.38 101 GLU A CA 1
ATOM 778 C C . GLU A 1 101 ? 4.803 13.733 -8.809 1.00 96.38 101 GLU A C 1
ATOM 780 O O . GLU A 1 101 ? 6.019 13.733 -8.976 1.00 96.38 101 GLU A O 1
ATOM 785 N N . ARG A 1 102 ? 3.961 14.002 -9.807 1.00 97.38 102 ARG A N 1
ATOM 786 C CA . ARG A 1 102 ? 4.428 14.389 -11.138 1.00 97.38 102 ARG A CA 1
ATOM 787 C C . ARG A 1 102 ? 5.180 15.720 -11.102 1.00 97.38 102 ARG A C 1
ATOM 789 O O . ARG A 1 102 ? 6.253 15.835 -11.687 1.00 97.38 102 ARG A O 1
ATOM 796 N N . GLU A 1 103 ? 4.648 16.722 -10.407 1.00 97.44 103 GLU A N 1
ATOM 797 C CA . GLU A 1 103 ? 5.325 18.013 -10.229 1.00 97.44 103 GLU A CA 1
ATOM 798 C C . GLU A 1 103 ? 6.647 17.857 -9.458 1.00 97.44 103 GLU A C 1
ATOM 800 O O . GLU A 1 103 ? 7.659 18.431 -9.861 1.00 97.44 103 GLU A O 1
ATOM 805 N N . ASN A 1 104 ? 6.670 17.040 -8.399 1.00 95.75 104 ASN A N 1
ATOM 806 C CA . ASN A 1 104 ? 7.884 16.708 -7.650 1.00 95.75 104 ASN A CA 1
ATOM 807 C C . ASN A 1 104 ? 8.920 16.008 -8.536 1.00 95.75 104 ASN A C 1
ATOM 809 O O . ASN A 1 104 ? 10.094 16.375 -8.498 1.00 95.75 104 ASN A O 1
ATOM 813 N N . PHE A 1 105 ? 8.485 15.053 -9.363 1.00 96.81 105 PHE A N 1
ATOM 814 C CA . PHE A 1 105 ? 9.359 14.334 -10.280 1.00 96.81 105 PHE A CA 1
ATOM 815 C C . PHE A 1 105 ? 10.106 15.307 -11.196 1.00 96.81 105 PHE A C 1
ATOM 817 O O . PHE A 1 105 ? 11.333 15.262 -11.279 1.00 96.81 105 PHE A O 1
ATOM 824 N N . TYR A 1 106 ? 9.374 16.217 -11.850 1.00 97.31 106 TYR A N 1
ATOM 825 C CA . TYR A 1 106 ? 9.954 17.161 -12.808 1.00 97.31 106 TYR A CA 1
ATOM 826 C C . TYR A 1 106 ? 10.710 18.320 -12.161 1.00 97.31 106 TYR A C 1
ATOM 828 O O . TYR A 1 106 ? 11.618 18.863 -12.789 1.00 97.31 106 TYR A O 1
ATOM 836 N N . ARG A 1 107 ? 10.380 18.695 -10.920 1.00 97.25 107 ARG A N 1
ATOM 837 C CA . ARG A 1 107 ? 11.172 19.672 -10.162 1.00 97.25 107 ARG A CA 1
ATOM 838 C C . ARG A 1 107 ? 12.601 19.172 -9.954 1.00 97.25 107 ARG A C 1
ATOM 840 O O . ARG A 1 107 ? 13.537 19.944 -10.134 1.00 97.25 107 ARG A O 1
ATOM 847 N N . ASP A 1 108 ? 12.745 17.886 -9.646 1.00 96.31 108 ASP A N 1
ATOM 848 C CA . ASP A 1 108 ? 14.020 17.234 -9.343 1.00 96.31 108 ASP A CA 1
ATOM 849 C C . ASP A 1 108 ? 14.411 16.230 -10.457 1.00 96.31 108 ASP A C 1
ATOM 851 O O . ASP A 1 108 ? 14.919 15.136 -10.199 1.00 96.31 108 ASP A O 1
ATOM 855 N N . TYR A 1 109 ? 14.150 16.606 -11.722 1.00 96.69 109 TYR A N 1
ATOM 856 C CA . TYR A 1 109 ? 14.185 15.705 -12.886 1.00 96.69 109 TYR A CA 1
ATOM 857 C C . TYR A 1 109 ? 15.490 14.917 -13.021 1.00 96.69 109 TYR A C 1
ATOM 859 O O . TYR A 1 109 ? 15.443 13.702 -13.164 1.00 96.69 109 TYR A O 1
ATOM 867 N N . GLU A 1 110 ? 16.654 15.574 -12.966 1.00 96.75 110 GLU A N 1
ATOM 868 C CA . GLU A 1 110 ? 17.941 14.897 -13.191 1.00 96.75 110 GLU A CA 1
ATOM 869 C C . GLU A 1 110 ? 18.192 13.773 -12.177 1.00 96.75 110 GLU A C 1
ATOM 871 O O . GLU A 1 110 ? 18.645 12.687 -12.548 1.00 96.75 110 GLU A O 1
ATOM 876 N N . GLN A 1 111 ? 17.856 14.011 -10.905 1.00 96.25 111 GLN A N 1
ATOM 877 C CA . GLN A 1 111 ? 18.011 13.024 -9.841 1.00 96.25 111 GL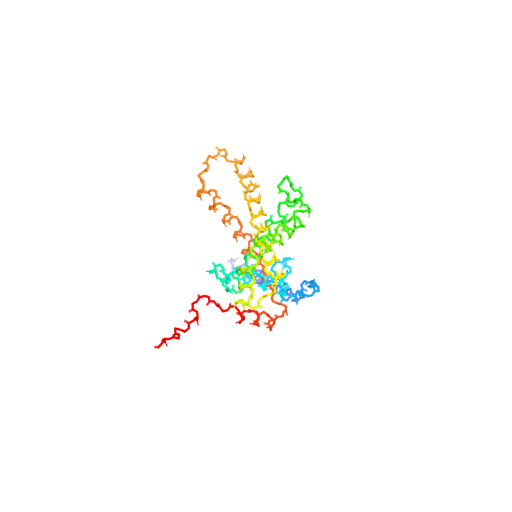N A CA 1
ATOM 878 C C . GLN A 1 111 ? 17.015 11.873 -10.006 1.00 96.25 111 GLN A C 1
ATOM 880 O O . GLN A 1 111 ? 17.402 10.707 -9.910 1.00 96.25 111 GLN A O 1
ATOM 885 N N . ASN A 1 112 ? 15.750 12.184 -10.294 1.00 96.06 112 ASN A N 1
ATOM 886 C CA . ASN A 1 112 ? 14.706 11.173 -10.448 1.00 96.06 112 ASN A CA 1
ATOM 887 C C . ASN A 1 112 ? 14.895 10.323 -11.711 1.00 96.06 112 ASN A C 1
ATOM 889 O O . ASN A 1 112 ? 14.666 9.117 -11.693 1.00 96.06 112 ASN A O 1
ATOM 893 N N . ASP A 1 113 ? 15.378 10.916 -12.797 1.00 97.25 113 ASP A N 1
ATOM 894 C CA . ASP A 1 113 ? 15.701 10.222 -14.040 1.00 97.25 113 ASP A CA 1
ATOM 895 C C . ASP A 1 113 ? 16.944 9.325 -13.883 1.00 97.25 113 ASP A C 1
ATOM 897 O O . ASP A 1 113 ? 16.970 8.190 -14.367 1.00 97.25 113 ASP A O 1
ATOM 901 N N . ALA A 1 114 ? 17.961 9.776 -13.138 1.00 96.06 114 ALA A N 1
ATOM 902 C CA . ALA A 1 114 ? 19.083 8.923 -12.746 1.00 96.06 114 ALA A CA 1
ATOM 903 C C . ALA A 1 114 ? 18.626 7.736 -11.883 1.00 96.06 114 ALA A C 1
ATOM 905 O O . ALA A 1 114 ? 19.064 6.610 -12.120 1.00 96.06 114 ALA A O 1
ATOM 906 N N . PHE A 1 115 ? 17.708 7.974 -10.946 1.00 93.81 115 PHE A N 1
ATOM 907 C CA . PHE A 1 115 ? 17.101 6.933 -10.126 1.00 93.81 115 PHE A CA 1
ATOM 908 C C . PHE A 1 115 ? 16.315 5.920 -10.976 1.00 93.81 115 PHE A C 1
ATOM 910 O O . PHE A 1 115 ? 16.525 4.715 -10.848 1.00 93.81 115 PHE A O 1
ATOM 917 N N . CYS A 1 116 ? 15.484 6.387 -11.912 1.00 93.88 116 CYS A N 1
ATOM 918 C CA . CYS A 1 116 ? 14.743 5.523 -12.835 1.00 93.88 116 CYS A CA 1
ATOM 919 C C . CYS A 1 116 ? 15.680 4.618 -13.644 1.00 93.88 116 CYS A C 1
ATOM 921 O O . CYS A 1 116 ? 15.471 3.408 -13.707 1.00 93.88 116 CYS A O 1
ATOM 923 N N . ARG A 1 117 ? 16.770 5.176 -14.192 1.00 94.75 117 ARG A N 1
ATOM 924 C CA . ARG A 1 117 ? 17.799 4.392 -14.896 1.00 94.75 117 ARG A CA 1
ATOM 925 C C . ARG A 1 117 ? 18.484 3.366 -14.000 1.00 94.75 117 ARG A C 1
ATOM 927 O O . ARG A 1 117 ? 18.725 2.253 -14.453 1.00 94.75 117 ARG A O 1
ATOM 934 N N . GLN A 1 118 ? 18.816 3.738 -12.763 1.00 92.12 118 GLN A N 1
ATOM 935 C CA . GLN A 1 118 ? 19.495 2.849 -11.819 1.00 92.12 118 GLN A CA 1
ATOM 936 C C . GLN A 1 118 ? 18.658 1.604 -11.509 1.00 92.12 118 GLN A C 1
ATOM 938 O O . GLN A 1 118 ? 19.215 0.514 -11.407 1.00 92.12 118 GLN A O 1
ATOM 943 N N . TYR A 1 119 ? 17.342 1.767 -11.369 1.00 88.88 119 TYR A N 1
ATOM 944 C CA . TYR A 1 119 ? 16.434 0.682 -10.998 1.00 88.88 119 TYR A CA 1
ATOM 945 C C . TYR A 1 119 ? 15.654 0.083 -12.176 1.00 88.88 119 TYR A C 1
ATOM 947 O O . TYR A 1 119 ? 14.840 -0.810 -11.966 1.00 88.88 119 TYR A O 1
ATOM 955 N N . GLY A 1 120 ? 15.895 0.547 -13.406 1.00 89.88 120 GLY A N 1
ATOM 956 C CA . GLY A 1 120 ? 15.235 0.026 -14.605 1.00 89.88 120 GLY A CA 1
ATOM 957 C C . GLY A 1 120 ? 13.722 0.261 -14.642 1.00 89.88 120 GLY A C 1
ATOM 958 O O . GLY A 1 120 ? 13.011 -0.524 -15.261 1.00 89.88 120 GLY A O 1
ATOM 959 N N . VAL A 1 121 ? 13.232 1.317 -13.988 1.00 90.06 121 VAL A N 1
ATOM 960 C CA . VAL A 1 121 ? 11.801 1.662 -13.924 1.00 90.06 121 VAL A CA 1
ATOM 961 C C . VAL A 1 121 ? 11.483 2.865 -14.805 1.00 90.06 121 VAL A C 1
ATOM 963 O O . VAL A 1 121 ? 12.352 3.697 -15.083 1.00 90.06 121 VAL A O 1
ATOM 966 N N . THR A 1 122 ? 10.234 2.982 -15.252 1.00 93.06 122 THR A N 1
ATOM 967 C CA . THR A 1 122 ? 9.791 4.174 -15.980 1.00 93.06 122 THR A CA 1
ATOM 968 C C . THR A 1 122 ? 9.522 5.340 -15.025 1.00 93.06 122 THR A C 1
ATOM 970 O O . THR A 1 122 ? 9.370 5.168 -13.814 1.00 93.06 122 THR A O 1
ATOM 973 N N . HIS A 1 123 ? 9.428 6.554 -15.575 1.00 95.00 123 HIS A N 1
ATOM 974 C CA . HIS A 1 123 ? 9.030 7.735 -14.800 1.00 95.00 123 HIS A CA 1
ATOM 975 C C . HIS A 1 123 ? 7.638 7.551 -14.176 1.00 95.00 123 HIS A C 1
ATOM 977 O O . HIS A 1 123 ? 7.427 7.914 -13.021 1.00 95.00 123 HIS A O 1
ATOM 983 N N . GLU A 1 124 ? 6.706 6.946 -14.920 1.00 93.31 124 GLU A N 1
ATOM 984 C CA . GLU A 1 124 ? 5.350 6.666 -14.436 1.00 93.31 124 GLU A CA 1
ATOM 985 C C . GLU A 1 124 ? 5.343 5.629 -13.311 1.00 93.31 124 GLU A C 1
ATOM 987 O O . GLU A 1 124 ? 4.613 5.814 -12.341 1.00 93.31 124 GLU A O 1
ATOM 992 N N . ASP A 1 125 ? 6.192 4.598 -13.376 1.00 90.50 125 ASP A N 1
ATOM 993 C CA . ASP A 1 125 ? 6.312 3.610 -12.296 1.00 90.50 125 ASP A CA 1
ATOM 994 C C . ASP A 1 125 ? 6.801 4.264 -10.999 1.00 90.50 125 ASP A C 1
ATOM 996 O O . ASP A 1 125 ? 6.246 4.014 -9.928 1.00 90.50 125 ASP A O 1
ATOM 1000 N N . LEU A 1 126 ? 7.800 5.155 -11.082 1.00 92.38 126 LEU A N 1
ATOM 1001 C CA . LEU A 1 126 ? 8.293 5.871 -9.904 1.00 92.38 126 LEU A CA 1
ATOM 1002 C C . LEU A 1 126 ? 7.215 6.788 -9.310 1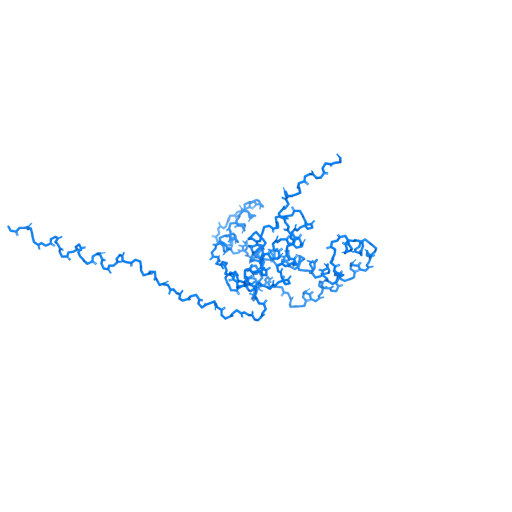.00 92.38 126 LEU A C 1
ATOM 1004 O O . LEU A 1 126 ? 6.999 6.779 -8.097 1.00 92.38 126 LEU A O 1
ATOM 1008 N N . ILE A 1 127 ? 6.515 7.553 -10.155 1.00 93.88 127 ILE A N 1
ATOM 1009 C CA . ILE A 1 127 ? 5.416 8.434 -9.730 1.00 93.88 127 ILE A CA 1
ATOM 1010 C C . ILE A 1 127 ? 4.286 7.617 -9.091 1.00 93.88 127 ILE A C 1
ATOM 1012 O O . ILE A 1 127 ? 3.753 8.012 -8.048 1.00 93.88 127 ILE A O 1
ATOM 1016 N N . ARG A 1 128 ? 3.926 6.469 -9.678 1.00 91.25 128 ARG A N 1
ATOM 1017 C CA . ARG A 1 128 ? 2.886 5.571 -9.163 1.00 91.25 128 ARG A CA 1
ATOM 1018 C C . ARG A 1 128 ? 3.289 4.978 -7.818 1.00 91.25 128 ARG A C 1
ATOM 1020 O O . ARG A 1 128 ? 2.507 5.075 -6.874 1.00 91.25 128 ARG A O 1
ATOM 1027 N N . ALA A 1 129 ? 4.508 4.458 -7.684 1.00 90.94 129 ALA A N 1
ATOM 1028 C CA . ALA A 1 129 ? 5.021 3.916 -6.427 1.00 90.94 129 ALA A CA 1
ATOM 1029 C C . ALA A 1 129 ? 5.054 4.979 -5.312 1.00 90.94 129 ALA A C 1
ATOM 1031 O O . ALA A 1 129 ? 4.566 4.739 -4.204 1.00 90.94 129 ALA A O 1
ATOM 1032 N N . ALA A 1 130 ? 5.545 6.187 -5.613 1.00 92.31 130 ALA A N 1
ATOM 1033 C CA . ALA A 1 130 ? 5.551 7.311 -4.675 1.00 92.31 130 ALA A CA 1
ATOM 1034 C C . ALA A 1 130 ? 4.128 7.714 -4.254 1.00 92.31 130 ALA A C 1
ATOM 1036 O O . ALA A 1 130 ? 3.845 7.881 -3.063 1.00 92.31 130 ALA A O 1
ATOM 1037 N N . THR A 1 131 ? 3.209 7.799 -5.218 1.00 93.31 131 THR A N 1
ATOM 1038 C CA . THR A 1 131 ? 1.800 8.123 -4.965 1.00 93.31 131 THR A CA 1
ATOM 1039 C C . THR A 1 131 ? 1.132 7.072 -4.084 1.00 93.31 131 THR A C 1
ATOM 1041 O O . THR A 1 131 ? 0.501 7.421 -3.085 1.00 93.31 131 THR A O 1
ATOM 1044 N N . THR A 1 132 ? 1.293 5.790 -4.417 1.00 91.44 132 THR A N 1
ATOM 1045 C CA . THR A 1 132 ? 0.759 4.658 -3.651 1.00 91.44 132 THR A CA 1
ATOM 1046 C C . THR A 1 132 ? 1.304 4.666 -2.227 1.00 91.44 132 THR A C 1
ATOM 1048 O O . THR A 1 132 ? 0.533 4.574 -1.275 1.00 91.44 132 THR A O 1
ATOM 1051 N N . SER A 1 133 ? 2.610 4.881 -2.054 1.00 92.00 133 SER A N 1
ATOM 1052 C CA . SER A 1 133 ? 3.240 4.995 -0.735 1.00 92.00 133 SER A CA 1
ATOM 1053 C C . SER A 1 133 ? 2.641 6.135 0.100 1.00 92.00 133 SER A C 1
ATOM 1055 O O . SER A 1 133 ? 2.241 5.920 1.248 1.00 92.00 133 SER A O 1
ATOM 1057 N N . ARG A 1 134 ? 2.483 7.338 -0.476 1.00 94.25 134 ARG A N 1
ATOM 1058 C CA . ARG A 1 134 ? 1.864 8.481 0.221 1.00 94.25 134 ARG A CA 1
ATOM 1059 C C . ARG A 1 134 ? 0.402 8.220 0.573 1.00 94.25 134 ARG A C 1
ATOM 1061 O O . ARG A 1 134 ? -0.010 8.535 1.688 1.00 94.25 134 ARG A O 1
ATOM 1068 N N . LEU A 1 135 ? -0.375 7.642 -0.340 1.00 94.06 135 LEU A N 1
ATOM 1069 C CA . LEU A 1 135 ? -1.779 7.311 -0.092 1.00 94.06 135 LEU A CA 1
ATOM 1070 C C . LEU A 1 135 ? -1.917 6.290 1.046 1.00 94.06 135 LEU A C 1
ATOM 1072 O O . LEU A 1 135 ? -2.709 6.493 1.962 1.00 94.06 135 LEU A O 1
ATOM 1076 N N . ASN A 1 136 ? -1.082 5.254 1.034 1.00 93.88 136 ASN A N 1
ATOM 1077 C CA . ASN A 1 136 ? -1.030 4.226 2.068 1.00 93.88 136 ASN A CA 1
ATOM 1078 C C . ASN A 1 136 ? -0.716 4.804 3.456 1.00 93.88 136 ASN A C 1
ATOM 1080 O O . ASN A 1 136 ? -1.370 4.452 4.437 1.00 93.88 136 ASN A O 1
ATOM 1084 N N . ILE A 1 137 ? 0.247 5.727 3.546 1.00 94.12 137 ILE A N 1
ATOM 1085 C CA . ILE A 1 137 ? 0.576 6.422 4.799 1.00 94.12 137 ILE A CA 1
ATOM 1086 C C . ILE A 1 137 ? -0.624 7.233 5.306 1.00 94.12 137 ILE A C 1
ATOM 1088 O O . ILE A 1 137 ? -0.930 7.194 6.497 1.00 94.12 137 ILE A O 1
ATOM 1092 N N . LEU A 1 138 ? -1.320 7.946 4.417 1.00 95.50 138 LEU A N 1
ATOM 1093 C CA . LEU A 1 138 ? -2.491 8.745 4.789 1.00 95.50 138 LEU A CA 1
ATOM 1094 C C . LEU A 1 138 ? -3.657 7.875 5.273 1.00 95.50 138 LEU A C 1
ATOM 1096 O O . LEU A 1 138 ? -4.252 8.199 6.301 1.00 95.50 138 LEU A O 1
ATOM 1100 N N . ASN A 1 139 ? -3.948 6.773 4.574 1.00 95.50 139 ASN A N 1
ATOM 1101 C CA . ASN A 1 139 ? -4.967 5.805 4.985 1.00 95.50 139 ASN A CA 1
ATOM 1102 C C . ASN A 1 139 ? -4.659 5.247 6.374 1.00 95.50 139 ASN A C 1
ATOM 1104 O O . ASN A 1 139 ? -5.506 5.313 7.257 1.00 95.50 139 ASN A O 1
ATOM 1108 N N . MET A 1 140 ? -3.424 4.791 6.607 1.00 95.44 140 MET A N 1
ATOM 1109 C CA . MET A 1 140 ? -3.022 4.271 7.918 1.00 95.44 140 MET A CA 1
ATOM 1110 C C . MET A 1 140 ? -3.105 5.317 9.021 1.00 95.44 140 MET A C 1
ATOM 1112 O O . MET A 1 140 ? -3.548 4.996 10.116 1.00 95.44 140 MET A O 1
ATOM 1116 N N . GLY A 1 141 ? -2.691 6.558 8.753 1.00 94.81 141 GLY A N 1
ATOM 1117 C CA . GLY A 1 141 ? -2.773 7.632 9.741 1.00 94.81 141 GLY A CA 1
ATOM 1118 C C . GLY A 1 141 ? -4.213 7.891 10.184 1.00 94.81 141 GLY A C 1
ATOM 1119 O O . GLY A 1 141 ? -4.481 7.988 11.377 1.00 94.81 141 GLY A O 1
ATOM 1120 N N . ARG A 1 142 ? -5.146 7.934 9.227 1.00 95.69 142 ARG A N 1
ATOM 1121 C CA . ARG A 1 142 ? -6.585 8.120 9.481 1.00 95.69 142 ARG A CA 1
ATOM 1122 C C . ARG A 1 142 ? -7.215 6.927 10.178 1.00 95.69 142 ARG A C 1
ATOM 1124 O O . ARG A 1 142 ? -7.945 7.100 11.146 1.00 95.69 142 ARG A O 1
ATOM 1131 N N . HIS A 1 143 ? -6.887 5.730 9.716 1.00 96.50 143 HIS A N 1
ATOM 1132 C CA . HIS A 1 143 ? -7.360 4.493 10.313 1.00 96.50 143 HIS A CA 1
ATOM 1133 C C . HIS A 1 143 ? -6.892 4.354 11.764 1.00 96.50 143 HIS A C 1
ATOM 1135 O O . HIS A 1 143 ? -7.677 4.043 12.652 1.00 96.50 143 HIS A O 1
ATOM 1141 N N . MET A 1 144 ? -5.634 4.696 12.036 1.00 94.12 144 MET A N 1
ATOM 1142 C CA . MET A 1 144 ? -5.097 4.732 13.390 1.00 94.12 144 MET A CA 1
ATOM 1143 C C . MET A 1 144 ? -5.848 5.735 14.281 1.00 94.12 144 MET A C 1
ATOM 1145 O O . MET A 1 144 ? -6.165 5.404 15.421 1.00 94.12 144 MET A O 1
ATOM 1149 N N . THR A 1 145 ? -6.184 6.930 13.777 1.00 91.94 145 THR A N 1
ATOM 1150 C CA . THR A 1 145 ? -7.026 7.891 14.514 1.00 91.94 145 THR A CA 1
ATOM 1151 C C . THR A 1 145 ? -8.399 7.307 14.846 1.00 91.94 145 THR A C 1
ATOM 1153 O O . THR A 1 145 ? -8.803 7.364 16.004 1.00 91.94 145 THR A O 1
ATOM 1156 N N . MET A 1 146 ? -9.073 6.693 13.872 1.00 93.31 146 MET A N 1
ATOM 1157 C CA . MET A 1 146 ? -10.376 6.050 14.067 1.00 93.31 146 MET A CA 1
ATOM 1158 C C . MET A 1 146 ? -10.327 4.961 15.147 1.00 93.31 146 MET A C 1
ATOM 1160 O O . MET A 1 146 ? -11.095 5.005 16.105 1.00 93.31 146 MET A O 1
ATOM 1164 N N . VAL A 1 147 ? -9.370 4.030 15.049 1.00 91.12 147 VAL A N 1
ATOM 1165 C CA . VAL A 1 147 ? -9.190 2.950 16.033 1.00 91.12 147 VAL A CA 1
ATOM 1166 C C . VAL A 1 147 ? -8.959 3.522 17.435 1.00 91.12 147 VAL A C 1
ATOM 1168 O O . VAL A 1 147 ? -9.481 2.992 18.417 1.00 91.12 147 VAL A O 1
ATOM 1171 N N . PHE A 1 148 ? -8.196 4.610 17.560 1.00 88.25 148 PHE A N 1
ATOM 1172 C CA . PHE A 1 148 ? -7.949 5.241 18.857 1.00 88.25 148 PHE A CA 1
ATOM 1173 C C . PHE A 1 148 ? -9.180 5.918 19.441 1.00 88.25 148 PHE A C 1
ATOM 1175 O O . PHE A 1 148 ? -9.400 5.781 20.642 1.00 88.25 148 PHE A O 1
ATOM 1182 N N . GLU A 1 149 ? -9.982 6.605 18.631 1.00 87.00 149 GLU A N 1
ATOM 1183 C CA . GLU A 1 149 ? -11.247 7.201 19.075 1.00 87.00 149 GLU A CA 1
ATOM 1184 C C . GLU A 1 149 ? -12.197 6.120 19.613 1.00 87.00 149 GLU A C 1
ATOM 1186 O O . GLU A 1 149 ? -12.672 6.224 20.745 1.00 87.00 149 GLU A O 1
ATOM 1191 N N . GLU A 1 150 ? -12.352 5.010 18.885 1.00 84.75 150 GLU A N 1
ATOM 1192 C CA . GLU A 1 150 ? -13.183 3.877 19.310 1.00 84.75 150 GLU A CA 1
ATOM 1193 C C . GLU A 1 150 ? -12.709 3.241 20.628 1.00 84.75 150 GLU A C 1
ATOM 1195 O O . GLU A 1 150 ? -13.520 2.806 21.445 1.00 84.75 150 GLU A O 1
ATOM 1200 N N . HIS A 1 151 ? -11.397 3.188 20.874 1.00 76.94 151 HIS A N 1
ATOM 1201 C CA . HIS A 1 151 ? -10.837 2.559 22.075 1.00 76.94 151 HIS A CA 1
ATOM 1202 C C . HIS A 1 151 ? -10.687 3.513 23.271 1.00 76.94 151 HIS A C 1
ATOM 1204 O O . HIS A 1 151 ? -10.682 3.055 24.423 1.00 76.94 151 HIS A O 1
ATOM 1210 N N . ALA A 1 152 ? -10.554 4.820 23.031 1.00 68.62 152 ALA A N 1
ATOM 1211 C CA . ALA A 1 152 ? -10.474 5.843 24.071 1.00 68.62 152 ALA A CA 1
ATOM 1212 C C . ALA A 1 152 ? -11.828 6.027 24.772 1.00 68.62 152 ALA A C 1
ATOM 1214 O O . ALA A 1 152 ? -11.876 6.050 26.008 1.00 68.62 152 ALA A O 1
ATOM 1215 N N . ASP A 1 153 ? -12.918 6.035 24.001 1.00 62.59 153 ASP A N 1
ATOM 1216 C CA . ASP A 1 153 ? -14.284 6.182 24.515 1.00 62.59 153 ASP A CA 1
ATOM 1217 C C . ASP A 1 153 ? -14.710 5.011 25.414 1.00 62.59 153 ASP A C 1
ATOM 1219 O O . ASP A 1 153 ? -15.491 5.179 26.352 1.00 62.59 153 ASP A O 1
ATOM 1223 N N . VAL A 1 154 ? -14.144 3.819 25.202 1.00 59.16 154 VAL A N 1
ATOM 1224 C CA . VAL A 1 154 ? -14.531 2.605 25.938 1.00 59.16 154 VAL A CA 1
ATOM 1225 C C . VAL A 1 154 ? -13.899 2.519 27.332 1.00 59.16 154 VAL A C 1
ATOM 1227 O O . VAL A 1 154 ? -14.448 1.847 28.207 1.00 59.16 154 VAL A O 1
ATOM 1230 N N . LYS A 1 155 ? -12.739 3.151 27.578 1.00 60.53 155 LYS A N 1
ATOM 1231 C CA . LYS A 1 155 ? -11.948 2.869 28.798 1.00 60.53 155 LYS A CA 1
ATOM 1232 C C . LYS A 1 155 ? -11.603 4.058 29.683 1.00 60.53 155 LYS A C 1
ATOM 1234 O O . LYS A 1 155 ? -11.063 3.819 30.762 1.00 60.53 155 LYS A O 1
ATOM 1239 N N . ASN A 1 156 ? -11.906 5.298 29.284 1.00 64.25 156 ASN A N 1
ATOM 1240 C CA . ASN A 1 156 ? -11.608 6.504 30.078 1.00 64.25 156 ASN A CA 1
ATOM 1241 C C . ASN A 1 156 ? -10.142 6.533 30.587 1.00 64.25 156 ASN A C 1
ATOM 1243 O O . ASN A 1 156 ? -9.835 7.029 31.673 1.00 64.25 156 ASN A O 1
ATOM 1247 N N . LYS A 1 157 ? -9.239 5.907 29.820 1.00 67.94 157 LYS A N 1
ATOM 1248 C CA . LYS A 1 157 ? -7.850 5.622 30.184 1.00 67.94 157 LYS A CA 1
ATOM 1249 C C . LYS A 1 157 ? -6.949 6.500 29.327 1.00 67.94 157 LYS A C 1
ATOM 1251 O O . LYS A 1 157 ? -7.103 6.532 28.111 1.00 67.94 157 LYS A O 1
ATOM 1256 N N . GLN A 1 158 ? -5.999 7.189 29.952 1.00 72.88 158 GLN A N 1
ATOM 1257 C CA . GLN A 1 158 ? -4.925 7.852 29.215 1.00 72.88 158 GLN A CA 1
ATOM 1258 C C . GLN A 1 158 ? -3.914 6.800 28.761 1.00 72.88 158 GLN A C 1
ATOM 1260 O O . GLN A 1 158 ? -3.381 6.060 29.588 1.00 72.88 158 GLN A O 1
ATOM 1265 N N . TYR A 1 159 ? -3.676 6.736 27.455 1.00 73.69 159 TYR A N 1
ATOM 1266 C CA . TYR A 1 159 ? -2.632 5.912 26.859 1.00 73.69 159 TYR A CA 1
ATOM 1267 C C . TYR A 1 159 ? -1.412 6.772 26.525 1.00 73.69 159 TYR A C 1
ATOM 1269 O O . TYR A 1 159 ? -1.540 7.927 26.115 1.00 73.69 159 TYR A O 1
ATOM 1277 N N . THR A 1 160 ? -0.225 6.198 26.682 1.00 84.69 160 THR A N 1
ATOM 1278 C CA . THR A 1 160 ? 1.017 6.730 26.112 1.00 84.69 160 THR A CA 1
ATOM 1279 C C . THR A 1 160 ? 1.068 6.499 24.597 1.00 84.69 160 THR A C 1
ATOM 1281 O O . THR A 1 160 ? 0.334 5.670 24.059 1.00 84.69 160 THR A O 1
ATOM 1284 N N . ALA A 1 161 ? 1.956 7.209 23.894 1.00 82.44 161 ALA A N 1
ATOM 1285 C CA . ALA A 1 161 ? 2.140 7.025 22.452 1.00 82.44 161 ALA A CA 1
ATOM 1286 C C . ALA A 1 161 ? 2.547 5.582 22.090 1.00 82.44 161 ALA A C 1
ATOM 1288 O O . ALA A 1 161 ? 2.028 5.023 21.125 1.00 82.44 161 ALA A O 1
ATOM 1289 N N . ASP A 1 162 ? 3.411 4.957 22.894 1.00 86.38 162 ASP A N 1
ATOM 1290 C CA . ASP A 1 162 ? 3.874 3.583 22.663 1.00 86.38 162 ASP A CA 1
ATOM 1291 C C . ASP A 1 162 ? 2.757 2.552 22.879 1.00 86.38 162 ASP A C 1
ATOM 1293 O O . ASP A 1 162 ? 2.647 1.582 22.125 1.00 86.38 162 ASP A O 1
ATOM 1297 N N . GLU A 1 163 ? 1.893 2.766 23.877 1.00 85.69 163 GLU A N 1
ATOM 1298 C CA . GLU A 1 163 ? 0.725 1.910 24.110 1.00 85.69 163 GLU A CA 1
ATOM 1299 C C . GLU A 1 163 ? -0.302 2.035 22.982 1.00 85.69 163 GLU A C 1
ATOM 1301 O O . GLU A 1 163 ? -0.855 1.023 22.559 1.00 85.69 163 GLU A O 1
ATOM 1306 N N . LEU A 1 164 ? -0.538 3.251 22.477 1.00 84.12 164 LEU A N 1
ATOM 1307 C CA . LEU A 1 164 ? -1.409 3.485 21.323 1.00 84.12 164 LEU A CA 1
ATOM 1308 C C . LEU A 1 164 ? -0.851 2.806 20.068 1.00 84.12 164 LEU A C 1
ATOM 1310 O O . LEU A 1 164 ? -1.563 2.060 19.400 1.00 84.12 164 LEU A O 1
ATOM 1314 N N . SER A 1 165 ? 0.440 2.987 19.792 1.00 87.81 165 SER A N 1
ATOM 1315 C CA . SER A 1 165 ? 1.119 2.315 18.682 1.00 87.81 165 SER A CA 1
ATOM 1316 C C . SER A 1 165 ? 1.000 0.790 18.793 1.00 87.81 165 SER A C 1
ATOM 1318 O O . SER A 1 165 ? 0.572 0.125 17.853 1.00 87.81 165 SER A O 1
ATOM 1320 N N . SER A 1 166 ? 1.262 0.230 19.978 1.00 90.38 166 SER A N 1
ATOM 1321 C CA . SER A 1 166 ? 1.159 -1.215 20.227 1.00 90.38 166 SER A CA 1
ATOM 1322 C C . SER A 1 166 ? -0.271 -1.743 20.092 1.00 90.38 166 SER A C 1
ATOM 1324 O O . SER A 1 166 ? -0.475 -2.851 19.592 1.00 90.38 166 SER A O 1
ATOM 1326 N N . LEU A 1 167 ? -1.267 -0.965 20.528 1.00 89.38 167 LEU A N 1
ATOM 1327 C CA . LEU A 1 167 ? -2.683 -1.294 20.372 1.00 89.38 167 LEU A CA 1
ATOM 1328 C C . LEU A 1 167 ? -3.044 -1.392 18.889 1.00 89.38 167 LEU A C 1
ATOM 1330 O O . LEU A 1 167 ? -3.623 -2.392 18.471 1.00 89.38 167 LEU A O 1
ATOM 1334 N N . TYR A 1 168 ? -2.665 -0.383 18.104 1.00 92.69 168 TYR A N 1
ATOM 1335 C CA . TYR A 1 168 ? -2.930 -0.357 16.672 1.00 92.69 168 TYR A CA 1
ATOM 1336 C C . TYR A 1 168 ? -2.213 -1.490 15.935 1.00 92.69 168 TYR A C 1
ATOM 1338 O O . TYR A 1 168 ? -2.833 -2.202 15.149 1.00 92.69 168 TYR A O 1
ATOM 1346 N N . GLU A 1 169 ? -0.932 -1.719 16.236 1.00 94.00 169 GLU A N 1
ATOM 1347 C CA . GLU A 1 169 ? -0.161 -2.818 15.653 1.00 94.00 169 GLU A CA 1
ATOM 1348 C C . GLU A 1 169 ? -0.771 -4.182 15.977 1.00 94.00 169 GLU A C 1
ATOM 1350 O O . GLU A 1 169 ? -0.868 -5.039 15.098 1.00 94.00 169 GLU A O 1
ATOM 1355 N N . THR A 1 170 ? -1.245 -4.378 17.209 1.00 92.81 170 THR A N 1
ATOM 1356 C CA . THR A 1 170 ? -1.946 -5.608 17.600 1.00 92.81 170 THR A CA 1
ATOM 1357 C C . THR A 1 170 ? -3.251 -5.764 16.823 1.00 92.81 170 THR A C 1
ATOM 1359 O O . THR A 1 170 ? -3.503 -6.835 16.275 1.00 92.81 170 THR A O 1
ATOM 1362 N N . TYR A 1 171 ? -4.054 -4.699 16.742 1.00 93.94 171 TYR A N 1
ATOM 1363 C CA . TYR A 1 171 ? -5.330 -4.686 16.028 1.00 93.94 171 TYR A CA 1
ATOM 1364 C C . TYR A 1 171 ? -5.160 -5.076 14.556 1.00 93.94 171 TYR A C 1
ATOM 1366 O O . TYR A 1 171 ? -5.759 -6.046 14.088 1.00 93.94 171 TYR A O 1
ATOM 1374 N N . ILE A 1 172 ? -4.295 -4.361 13.832 1.00 95.94 172 ILE A N 1
ATOM 1375 C CA . ILE A 1 172 ? -4.133 -4.577 12.393 1.00 95.94 172 ILE A CA 1
ATOM 1376 C C . ILE A 1 172 ? -3.450 -5.916 12.094 1.00 95.94 172 ILE A C 1
ATOM 1378 O O . ILE A 1 172 ? -3.803 -6.580 11.124 1.00 95.94 172 ILE A O 1
ATOM 1382 N N . THR A 1 173 ? -2.513 -6.360 12.940 1.00 95.88 173 THR A N 1
ATOM 1383 C CA . THR A 1 173 ? -1.852 -7.663 12.763 1.00 95.88 173 THR A CA 1
ATOM 1384 C C . THR A 1 173 ? -2.843 -8.808 12.930 1.00 95.88 173 THR A C 1
ATOM 1386 O O . THR A 1 173 ? -2.853 -9.711 12.102 1.00 95.88 173 THR A O 1
ATOM 1389 N N . GLN A 1 174 ? -3.732 -8.748 13.929 1.00 95.75 174 GLN A N 1
ATOM 1390 C CA . GLN A 1 174 ? -4.781 -9.759 14.110 1.00 95.75 174 GLN A CA 1
ATOM 1391 C C . GLN A 1 174 ? -5.712 -9.853 12.898 1.00 95.75 174 GLN A C 1
ATOM 1393 O O . GLN A 1 174 ? -6.069 -10.956 12.491 1.00 95.75 174 GLN A O 1
ATOM 1398 N N . LYS A 1 175 ? -6.085 -8.712 12.309 1.00 96.38 175 LYS A N 1
ATOM 1399 C CA . LYS A 1 175 ? -6.920 -8.665 11.101 1.00 96.38 175 LYS A CA 1
ATOM 1400 C C . LYS A 1 175 ? -6.216 -9.297 9.903 1.00 96.38 175 LYS A C 1
ATOM 1402 O O . LYS A 1 175 ? -6.805 -10.125 9.223 1.00 96.38 175 LYS A O 1
ATOM 1407 N N . VAL A 1 176 ? -4.949 -8.953 9.678 1.00 96.81 176 VAL A N 1
ATOM 1408 C CA . VAL A 1 176 ? -4.150 -9.481 8.560 1.00 96.81 176 VAL A CA 1
ATOM 1409 C C . VAL A 1 176 ? -3.874 -10.972 8.711 1.00 96.81 176 VAL A C 1
ATOM 1411 O O . VAL A 1 176 ? -3.980 -11.707 7.737 1.00 96.81 176 VAL A O 1
ATOM 1414 N N . ASP A 1 177 ? -3.530 -11.431 9.914 1.00 95.44 177 ASP A N 1
ATOM 1415 C CA . ASP A 1 177 ? -3.238 -12.845 10.173 1.00 95.44 177 ASP A CA 1
ATOM 1416 C C . ASP A 1 177 ? -4.489 -13.735 10.084 1.00 95.44 177 ASP A C 1
ATOM 1418 O O . ASP A 1 177 ? -4.362 -14.953 9.963 1.00 95.44 177 ASP A O 1
ATOM 1422 N N . ALA A 1 178 ? -5.688 -13.144 10.118 1.00 95.94 178 ALA A N 1
ATOM 1423 C CA . ALA A 1 178 ? -6.942 -13.846 9.864 1.00 95.94 178 ALA A CA 1
ATOM 1424 C C . ALA A 1 178 ? -7.245 -14.038 8.365 1.00 95.94 178 ALA A C 1
ATOM 1426 O O . ALA A 1 178 ? -8.161 -14.792 8.037 1.00 95.94 178 ALA A O 1
ATOM 1427 N N . LEU A 1 179 ? -6.510 -13.375 7.463 1.00 96.00 179 LEU A N 1
ATOM 1428 C CA . LEU A 1 179 ? -6.712 -13.496 6.019 1.00 96.00 179 LEU A CA 1
ATOM 1429 C C . LEU A 1 179 ? -5.975 -14.712 5.449 1.00 96.00 179 LEU A C 1
ATOM 1431 O O . LEU A 1 179 ? -4.824 -14.989 5.791 1.00 96.00 179 LEU A O 1
ATOM 1435 N N . GLU A 1 180 ? -6.625 -15.405 4.517 1.00 95.88 180 GLU A N 1
ATOM 1436 C CA . GLU A 1 180 ? -6.015 -16.491 3.752 1.00 95.88 180 GLU A CA 1
ATOM 1437 C C . GLU A 1 180 ? -5.353 -15.946 2.481 1.00 95.88 180 GLU A C 1
ATOM 1439 O O . GLU A 1 180 ? -5.964 -15.180 1.736 1.00 95.88 180 GLU A O 1
ATOM 1444 N N . PHE A 1 181 ? -4.105 -16.346 2.225 1.00 95.69 181 PHE A N 1
ATOM 1445 C CA . PHE A 1 181 ? -3.419 -16.063 0.964 1.00 95.69 181 PHE A CA 1
ATOM 1446 C C . PHE A 1 181 ? -3.643 -17.206 -0.026 1.00 95.69 181 PHE A C 1
ATOM 1448 O O . PHE A 1 181 ? -3.282 -18.350 0.256 1.00 95.69 181 PHE A O 1
ATOM 1455 N N . ILE A 1 182 ? -4.188 -16.883 -1.197 1.00 95.56 182 ILE A N 1
ATOM 1456 C CA . ILE A 1 182 ? -4.523 -17.842 -2.250 1.00 95.56 182 ILE A CA 1
ATOM 1457 C C . ILE A 1 182 ? -3.731 -17.466 -3.511 1.00 95.56 182 ILE A C 1
ATOM 1459 O O . ILE A 1 182 ? -4.054 -16.460 -4.149 1.00 95.56 182 ILE A O 1
ATOM 1463 N N . PRO A 1 183 ? -2.691 -18.228 -3.893 1.00 94.81 183 PRO A N 1
ATOM 1464 C CA . PRO A 1 183 ? -2.030 -18.030 -5.178 1.00 94.81 183 PRO A CA 1
ATOM 1465 C C . PRO A 1 183 ? -2.953 -18.476 -6.323 1.00 94.81 183 PRO A C 1
ATOM 1467 O O . PRO A 1 183 ? -3.599 -19.520 -6.227 1.00 94.81 183 PRO A O 1
ATOM 1470 N N . ILE A 1 184 ? -3.007 -17.690 -7.402 1.00 94.56 184 ILE A N 1
ATOM 1471 C CA . ILE A 1 184 ? -3.749 -18.019 -8.634 1.00 94.56 184 ILE A CA 1
ATOM 1472 C C . ILE A 1 184 ? -2.763 -18.405 -9.740 1.00 94.56 184 ILE A C 1
ATOM 1474 O O . ILE A 1 184 ? -2.950 -19.423 -10.403 1.00 94.56 184 ILE A O 1
ATOM 1478 N N . ASP A 1 185 ? -1.690 -17.624 -9.894 1.00 94.38 185 ASP A N 1
ATOM 1479 C CA . ASP A 1 185 ? -0.601 -17.870 -10.839 1.00 94.38 185 ASP A CA 1
ATOM 1480 C C . ASP A 1 185 ? 0.731 -17.985 -10.080 1.00 94.38 185 ASP A C 1
ATOM 1482 O O . ASP A 1 185 ? 1.399 -16.998 -9.765 1.00 94.38 185 ASP A O 1
ATOM 1486 N N . GLU A 1 186 ? 1.104 -19.220 -9.735 1.00 94.50 186 GLU A N 1
ATOM 1487 C CA . GLU A 1 186 ? 2.346 -19.501 -9.005 1.00 94.50 186 GLU A CA 1
ATOM 1488 C C . GLU A 1 186 ? 3.605 -19.140 -9.808 1.00 94.50 186 GLU A C 1
ATOM 1490 O O . GLU A 1 186 ? 4.626 -18.787 -9.213 1.00 94.50 186 GLU A O 1
ATOM 1495 N N . GLU A 1 187 ? 3.546 -19.200 -11.142 1.00 94.88 187 GLU A N 1
ATOM 1496 C CA . GLU A 1 187 ? 4.681 -18.874 -12.007 1.00 94.88 187 GLU A CA 1
ATOM 1497 C C . GLU A 1 187 ? 4.938 -17.366 -11.998 1.00 94.88 187 GLU A C 1
ATOM 1499 O O . GLU A 1 187 ? 6.062 -16.941 -11.718 1.00 94.88 187 GLU A O 1
ATOM 1504 N N . ALA A 1 188 ? 3.897 -16.552 -12.192 1.00 93.88 188 ALA A N 1
ATOM 1505 C CA . ALA A 1 188 ? 4.000 -15.096 -12.109 1.00 93.88 188 ALA A CA 1
ATOM 1506 C C . ALA A 1 188 ? 4.517 -14.637 -10.734 1.00 93.88 188 ALA A C 1
ATOM 1508 O O . ALA A 1 188 ? 5.410 -13.789 -10.643 1.00 93.88 188 ALA A O 1
ATOM 1509 N N . LEU A 1 189 ? 4.025 -15.245 -9.648 1.00 94.12 189 LEU A N 1
ATOM 1510 C CA . LEU A 1 189 ? 4.503 -14.960 -8.291 1.00 94.12 189 LEU A CA 1
ATOM 1511 C C . LEU A 1 189 ? 5.983 -15.321 -8.104 1.00 94.12 189 LEU A C 1
ATOM 1513 O O . LEU A 1 189 ? 6.717 -14.577 -7.448 1.00 94.12 189 LEU A O 1
ATOM 1517 N N . ALA A 1 190 ? 6.436 -16.440 -8.674 1.00 92.75 190 ALA A N 1
ATOM 1518 C CA . ALA A 1 190 ? 7.834 -16.853 -8.612 1.00 92.75 190 ALA A CA 1
ATOM 1519 C C . ALA A 1 190 ? 8.749 -15.905 -9.403 1.00 92.75 190 ALA A C 1
ATOM 1521 O O . ALA A 1 190 ? 9.815 -15.534 -8.906 1.00 92.75 190 ALA A O 1
ATOM 1522 N N . VAL A 1 191 ? 8.322 -15.471 -10.595 1.00 93.44 191 VAL A N 1
ATOM 1523 C CA . VAL A 1 191 ? 9.043 -14.486 -11.418 1.00 93.44 191 VAL A CA 1
ATOM 1524 C C . VAL A 1 191 ? 9.196 -13.164 -10.665 1.00 93.44 191 VAL A C 1
ATOM 1526 O O . VAL A 1 191 ? 10.309 -12.647 -10.552 1.00 93.44 191 VAL A O 1
ATOM 1529 N N . LEU A 1 192 ? 8.115 -12.655 -10.069 1.00 91.25 192 LEU A N 1
ATOM 1530 C CA . LEU A 1 192 ? 8.144 -11.427 -9.270 1.00 91.25 192 LEU A CA 1
ATOM 1531 C C . LEU A 1 192 ? 9.052 -11.546 -8.040 1.00 91.25 192 LEU A C 1
ATOM 1533 O O . LEU A 1 192 ? 9.856 -10.654 -7.770 1.00 91.25 192 LEU A O 1
ATOM 1537 N N . ALA A 1 193 ? 8.962 -12.653 -7.300 1.00 89.44 193 ALA A N 1
ATOM 1538 C CA . ALA A 1 193 ? 9.809 -12.879 -6.131 1.00 89.44 193 ALA A CA 1
ATOM 1539 C C . ALA A 1 193 ? 11.302 -12.970 -6.500 1.00 89.44 193 ALA A C 1
ATOM 1541 O O . ALA A 1 193 ? 12.156 -12.535 -5.726 1.00 89.44 193 ALA A O 1
ATOM 1542 N N . ALA A 1 194 ? 11.624 -13.504 -7.682 1.00 89.44 194 ALA A N 1
ATOM 1543 C CA . ALA A 1 194 ? 12.992 -13.580 -8.189 1.00 89.44 194 ALA A CA 1
ATOM 1544 C C . ALA A 1 194 ? 13.540 -12.218 -8.650 1.00 89.44 194 ALA A C 1
ATOM 1546 O O . ALA A 1 194 ? 14.743 -11.984 -8.531 1.00 89.44 194 ALA A O 1
ATOM 1547 N N . ALA A 1 195 ? 12.682 -11.314 -9.136 1.00 87.62 195 ALA A N 1
ATOM 1548 C CA . ALA A 1 195 ? 13.078 -9.964 -9.543 1.00 87.62 195 ALA A CA 1
ATOM 1549 C C . ALA A 1 195 ? 13.535 -9.087 -8.360 1.00 87.62 195 ALA A C 1
ATOM 1551 O O . ALA A 1 195 ? 14.358 -8.189 -8.539 1.00 87.62 195 ALA A O 1
ATOM 1552 N N . TYR A 1 196 ? 13.054 -9.377 -7.145 1.00 85.69 196 TYR A N 1
ATOM 1553 C CA . TYR A 1 196 ? 13.362 -8.623 -5.925 1.00 85.69 196 TYR A CA 1
ATOM 1554 C C . TYR A 1 196 ? 13.871 -9.543 -4.805 1.00 85.69 196 TYR A C 1
ATOM 1556 O O . TYR A 1 196 ? 13.175 -9.751 -3.803 1.00 85.69 196 TYR A O 1
ATOM 1564 N N . PRO A 1 197 ? 15.090 -10.099 -4.927 1.00 76.44 197 PRO A N 1
ATOM 1565 C CA . PRO A 1 197 ? 15.603 -11.051 -3.953 1.00 76.44 197 PRO A CA 1
ATOM 1566 C C . PRO A 1 197 ? 15.680 -10.427 -2.545 1.00 76.44 197 PRO A C 1
ATOM 1568 O O . PRO A 1 197 ? 15.962 -9.230 -2.423 1.00 76.44 197 PRO A O 1
ATOM 1571 N N . PRO A 1 198 ? 15.443 -11.210 -1.472 1.00 74.88 198 PRO A N 1
ATOM 1572 C CA . PRO A 1 198 ? 15.518 -10.727 -0.097 1.00 74.88 198 PRO A CA 1
ATOM 1573 C C . PRO A 1 198 ? 16.847 -10.028 0.180 1.00 74.88 198 PRO A C 1
ATOM 1575 O O . PRO A 1 198 ? 17.920 -10.580 -0.076 1.00 74.88 198 PRO A O 1
ATOM 1578 N N . SER A 1 199 ? 16.785 -8.828 0.750 1.00 65.38 199 SER A N 1
ATOM 1579 C CA . SER A 1 199 ? 17.956 -8.095 1.227 1.00 65.38 199 SER A CA 1
ATOM 1580 C C . SER A 1 199 ? 18.775 -8.994 2.170 1.00 65.38 199 SER A C 1
ATOM 1582 O O . SER A 1 199 ? 18.309 -9.384 3.240 1.00 65.38 199 SER A O 1
ATOM 1584 N N . GLY A 1 200 ? 19.979 -9.382 1.724 1.00 50.03 200 GLY A N 1
ATOM 1585 C CA . GLY A 1 200 ? 20.849 -10.362 2.393 1.00 50.03 200 GLY A CA 1
ATOM 1586 C C . GLY A 1 200 ? 21.353 -11.523 1.520 1.00 50.03 200 GLY A C 1
ATOM 1587 O O . GLY A 1 200 ? 22.174 -12.299 1.998 1.00 50.03 200 GLY A O 1
ATOM 1588 N N . THR A 1 201 ? 20.918 -11.650 0.258 1.00 45.88 201 THR A N 1
ATOM 1589 C CA . THR A 1 201 ? 21.446 -12.661 -0.688 1.00 45.88 201 THR A CA 1
ATOM 1590 C C . THR A 1 201 ? 22.461 -12.121 -1.696 1.00 45.88 201 THR A C 1
ATOM 1592 O O . THR A 1 201 ? 22.820 -12.835 -2.631 1.00 45.88 201 THR A O 1
ATOM 1595 N N . THR A 1 202 ? 22.959 -10.892 -1.535 1.00 43.25 202 THR A N 1
ATOM 1596 C CA . THR A 1 202 ? 24.207 -10.506 -2.202 1.00 43.25 202 THR A CA 1
ATOM 1597 C C . THR A 1 202 ? 25.326 -11.329 -1.586 1.00 43.25 202 THR A C 1
ATOM 1599 O O . THR A 1 202 ? 25.851 -10.990 -0.526 1.00 43.25 202 THR A O 1
ATOM 1602 N N . GLU A 1 203 ? 25.663 -12.429 -2.255 1.00 42.69 203 GLU A N 1
ATOM 1603 C CA . GLU A 1 203 ? 27.016 -12.959 -2.251 1.00 42.69 203 GLU A CA 1
ATOM 1604 C C . GLU A 1 203 ? 27.940 -11.744 -2.394 1.00 42.69 203 GLU A C 1
ATOM 1606 O O . GLU A 1 203 ? 27.821 -10.976 -3.352 1.00 42.69 203 GLU A O 1
ATOM 1611 N N . GLU A 1 204 ? 28.754 -11.483 -1.369 1.00 37.59 204 GLU A N 1
ATOM 1612 C CA . GLU A 1 204 ? 29.801 -10.477 -1.444 1.00 37.59 204 GLU A CA 1
ATOM 1613 C C . GLU A 1 204 ? 30.647 -10.820 -2.671 1.00 37.59 204 GLU A C 1
ATOM 1615 O O . GLU A 1 204 ? 31.503 -11.705 -2.622 1.00 37.59 204 GLU A O 1
ATOM 1620 N N . ALA A 1 205 ? 30.415 -10.126 -3.784 1.00 40.56 205 ALA A N 1
ATOM 1621 C CA . ALA A 1 205 ? 31.400 -10.022 -4.837 1.00 40.56 205 ALA A CA 1
ATOM 1622 C C . ALA A 1 205 ? 32.576 -9.258 -4.221 1.00 40.56 205 ALA A C 1
ATOM 1624 O O . ALA A 1 205 ? 32.634 -8.028 -4.244 1.00 40.56 205 ALA A O 1
ATOM 1625 N N . LYS A 1 206 ? 33.460 -10.006 -3.553 1.00 33.69 206 LYS A N 1
ATOM 1626 C CA . LYS A 1 206 ? 34.736 -9.497 -3.072 1.00 33.69 206 LYS A CA 1
ATOM 1627 C C . LYS A 1 206 ? 35.510 -8.950 -4.275 1.00 33.69 206 LYS A C 1
ATOM 1629 O O . LYS A 1 206 ? 35.543 -9.631 -5.303 1.00 33.69 206 LYS A O 1
ATOM 1634 N N . PRO A 1 207 ? 36.118 -7.759 -4.154 1.00 48.56 207 PRO A N 1
ATOM 1635 C CA . PRO A 1 207 ? 37.130 -7.321 -5.105 1.00 48.56 207 PRO A CA 1
ATOM 1636 C C . PRO A 1 207 ? 38.338 -8.268 -5.112 1.00 48.56 207 PRO A C 1
ATOM 1638 O O . PRO A 1 207 ? 38.614 -8.902 -4.062 1.00 48.56 207 PRO A O 1
#

Foldseek 3Di:
DPPDPPPVVVVVVVVVPDPPPVPVPPPPDVAPPQFQKDWFPRGDHLLNLLLQLVLCLVVVHWSQSVVSVLLVQLLVCLQVVCPPHPLHDDPCLLVVLLVVLVVVCVVVVVVNVVVCVVLVHDSSSVSVSSSVVVSSVSSLVSSLVVVCVVVCVVPVDDDDPVRSVVSSCVVSVVVSVPIDMGGRNPPSSVVSCVSRDTDPPPPPPDD

Sequence (207 aa):
MKKRIALSALLLLLLIGLPLVIYISRDAPDAPEGAIAMIGDYPLTEETLNDYLFTAHVSGQSTKLMDVVKRYARFQIAAEEIEGTTHAMPASQKEKLIKEERENFYRDYEQNDAFCRQYGVTHEDLIRAATTSRLNILNMGRHMTMVFEEHADVKNKQYTADELSSLYETYITQKVDALEFIPIDEEALAVLAAAYPPSGTTEEAKP